Protein AF-A0A6A5ZEG1-F1 (afdb_monomer)

pLDDT: mean 79.18, std 14.9, range [26.62, 94.31]

Solvent-accessible surface area (backbone atoms only — not comparable to full-atom values): 13805 Å² total; per-residue (Å²): 130,82,83,72,86,84,76,63,54,83,33,50,10,76,38,77,67,76,92,61,91,84,63,45,62,48,61,68,82,70,44,54,84,65,62,96,62,77,80,70,97,70,85,53,94,43,55,44,70,60,96,86,43,81,45,77,53,83,84,72,85,78,79,42,69,52,37,24,40,50,42,37,49,51,50,38,37,52,51,41,49,51,25,48,76,66,74,40,73,68,81,61,44,57,16,43,33,53,49,44,39,56,54,66,59,72,82,89,81,63,63,102,42,72,70,36,53,39,51,52,38,41,44,30,40,81,56,65,73,80,66,72,48,57,59,74,78,32,35,32,59,64,54,48,51,44,34,24,48,39,32,21,39,42,73,51,86,60,81,49,54,49,75,68,41,66,41,91,87,78,70,46,59,26,48,49,92,85,32,61,64,26,45,52,75,85,84,61,64,48,50,64,8,54,81,48,51,46,88,42,65,42,39,68,42,73,93,50,50,73,55,38,50,55,35,51,68,71,52,51,63,90,68,56,56,80,69,82,92,117

Organism: NCBI:txid690887

Nearest PDB structures (foldseek):
  3ois-assembly1_A  TM=8.415E-01  e=2.497E-11  Xylella fastidiosa
  4k7c-assembly1_A  TM=5.603E-01  e=4.242E-01  Lacticaseibacillus rhamnosus HN001
  5fpw-assembly1_A  TM=6.782E-01  e=6.098E+00  Trypanosoma congolense

Foldseek 3Di:
DQDDQPPQDFQAFADFDDDAPPFAEDPPVLLCPDPPDDQDPDDDLQWDQDPNDTGGHDADDADQGRFNLVLLSVVQRLLLSLCVVVVHDNVFGFASLQLLLQQPDDQPDDDPHPVSLLVSLLCCLPVPDFFFFWARNHHHNVSSLSNLARQAGDGHPDGNYADWDADPPPRGTTGDPPRSSRGGPPPDRSNNRVVGHQHDEHEYDVVCPVNSVSSCSVSPDRRYGYDDSD

Structure (mmCIF, N/CA/C/O backbone):
data_AF-A0A6A5ZEG1-F1
#
_entry.id   AF-A0A6A5ZEG1-F1
#
loop_
_atom_site.group_PDB
_atom_site.id
_atom_site.type_symbol
_atom_site.label_atom_id
_atom_site.label_alt_id
_atom_site.label_comp_id
_atom_site.label_asym_id
_atom_site.label_entity_id
_atom_site.label_seq_id
_atom_site.pdbx_PDB_ins_code
_atom_site.Cartn_x
_atom_site.Cartn_y
_atom_site.Cartn_z
_atom_site.occupancy
_atom_site.B_iso_or_equiv
_atom_site.auth_seq_id
_atom_site.auth_comp_id
_atom_site.auth_asym_id
_atom_site.auth_atom_id
_atom_site.pdbx_PDB_model_num
ATOM 1 N N . MET A 1 1 ? -22.837 -13.445 -8.042 1.00 26.62 1 MET A N 1
ATOM 2 C CA . MET A 1 1 ? -22.919 -13.377 -6.568 1.00 26.62 1 MET A CA 1
ATOM 3 C C . MET A 1 1 ? -21.679 -12.645 -6.086 1.00 26.62 1 MET A C 1
ATOM 5 O O . MET A 1 1 ? -20.612 -12.994 -6.581 1.00 26.62 1 MET A O 1
ATOM 9 N N . PRO A 1 2 ? -21.787 -11.613 -5.233 1.00 30.28 2 PRO A N 1
ATOM 10 C CA . PRO A 1 2 ? -20.601 -11.051 -4.595 1.00 30.28 2 PRO A CA 1
ATOM 11 C C . PRO A 1 2 ? -19.958 -12.138 -3.714 1.00 30.28 2 PRO A C 1
ATOM 13 O O . PRO A 1 2 ? -20.693 -12.965 -3.164 1.00 30.28 2 PRO A O 1
ATOM 16 N N . PRO A 1 3 ? -18.620 -12.193 -3.612 1.00 32.56 3 PRO A N 1
ATOM 17 C CA . PRO A 1 3 ? -17.955 -13.175 -2.771 1.00 32.56 3 PRO A CA 1
ATOM 18 C C . PRO A 1 3 ? -18.384 -12.961 -1.316 1.00 32.56 3 PRO A C 1
ATOM 20 O O . PRO A 1 3 ? -18.301 -11.856 -0.782 1.00 32.56 3 PRO A O 1
ATOM 23 N N . THR A 1 4 ? -18.893 -14.021 -0.694 1.00 37.94 4 THR A N 1
ATOM 24 C CA . THR A 1 4 ? -19.214 -14.052 0.732 1.00 37.94 4 THR A CA 1
ATOM 25 C C . THR A 1 4 ? -17.921 -13.907 1.528 1.00 37.94 4 THR A C 1
ATOM 27 O O . THR A 1 4 ? -16.965 -14.642 1.301 1.00 37.94 4 THR A O 1
ATOM 30 N N . THR A 1 5 ? -17.898 -12.973 2.470 1.00 44.81 5 THR A N 1
ATOM 31 C CA . THR A 1 5 ? -16.751 -12.509 3.271 1.00 44.81 5 THR A CA 1
ATOM 32 C C . THR A 1 5 ? -16.088 -13.555 4.183 1.00 44.81 5 THR A C 1
ATOM 34 O O . THR A 1 5 ? -15.188 -13.205 4.937 1.00 44.81 5 THR A O 1
ATOM 37 N N . ASN A 1 6 ? -16.480 -14.831 4.113 1.00 42.75 6 ASN A N 1
ATOM 38 C CA . ASN A 1 6 ? -16.104 -15.867 5.083 1.00 42.75 6 ASN A CA 1
ATOM 39 C C . ASN A 1 6 ? -14.911 -16.756 4.683 1.00 42.75 6 ASN A C 1
ATOM 41 O O . ASN A 1 6 ? -14.578 -17.662 5.438 1.00 42.75 6 ASN A O 1
ATOM 45 N N . ASP A 1 7 ? -14.250 -16.493 3.552 1.00 48.47 7 ASP A N 1
ATOM 46 C CA . ASP A 1 7 ? -13.108 -17.295 3.061 1.00 48.47 7 ASP A CA 1
ATOM 47 C C . ASP A 1 7 ? -11.745 -16.586 3.196 1.00 48.47 7 ASP A C 1
ATOM 49 O O . ASP A 1 7 ? -10.747 -16.988 2.592 1.00 48.47 7 ASP A O 1
ATOM 53 N N . LYS A 1 8 ? -11.661 -15.507 3.985 1.00 55.94 8 LYS A N 1
ATOM 54 C CA . LYS A 1 8 ? -10.367 -14.874 4.268 1.00 55.94 8 LYS A CA 1
ATOM 55 C C . LYS A 1 8 ? -9.595 -15.747 5.256 1.00 55.94 8 LYS A C 1
ATOM 57 O O . LYS A 1 8 ? -9.874 -15.751 6.450 1.00 55.94 8 LYS A O 1
ATOM 62 N N . GLY A 1 9 ? -8.616 -16.501 4.754 1.00 56.28 9 GLY A N 1
ATOM 63 C CA . GLY A 1 9 ? -7.604 -17.116 5.611 1.00 56.28 9 GLY A CA 1
ATOM 64 C C . GLY A 1 9 ? -6.924 -16.045 6.470 1.00 56.28 9 GLY A C 1
ATOM 65 O O . GLY A 1 9 ? -6.698 -14.931 5.995 1.00 56.28 9 GLY A O 1
ATOM 66 N N . SER A 1 10 ? -6.602 -16.367 7.724 1.00 62.56 10 SER A N 1
ATOM 67 C CA . SER A 1 10 ? -5.905 -15.448 8.634 1.00 62.56 10 SER A CA 1
ATOM 68 C C . SER A 1 10 ? -4.672 -14.843 7.953 1.00 62.56 10 SER A C 1
ATOM 70 O O . SER A 1 10 ? -3.857 -15.586 7.399 1.00 62.56 10 SER A O 1
ATOM 72 N N . GLY A 1 11 ? -4.522 -13.518 7.988 1.00 68.00 11 GLY A N 1
ATOM 73 C CA . GLY A 1 11 ? -3.445 -12.828 7.273 1.00 68.00 11 GLY A CA 1
ATOM 74 C C . GLY A 1 11 ? -3.690 -12.625 5.769 1.00 68.00 11 GLY A C 1
ATOM 75 O O . GLY A 1 11 ? -2.772 -12.237 5.055 1.00 68.00 11 GLY A O 1
ATOM 76 N N . LEU A 1 12 ? -4.898 -12.827 5.242 1.00 82.31 12 LEU A N 1
ATOM 77 C CA . LEU A 1 12 ? -5.257 -12.406 3.883 1.00 82.31 12 LEU A CA 1
ATOM 78 C C . LEU A 1 12 ? -6.219 -11.221 3.938 1.00 82.31 12 LEU A C 1
ATOM 80 O O . LEU A 1 12 ? -7.225 -11.240 4.635 1.00 82.31 12 LEU A O 1
ATOM 84 N N . GLY A 1 13 ? -5.891 -10.171 3.189 1.00 85.25 13 GLY A N 1
ATOM 85 C C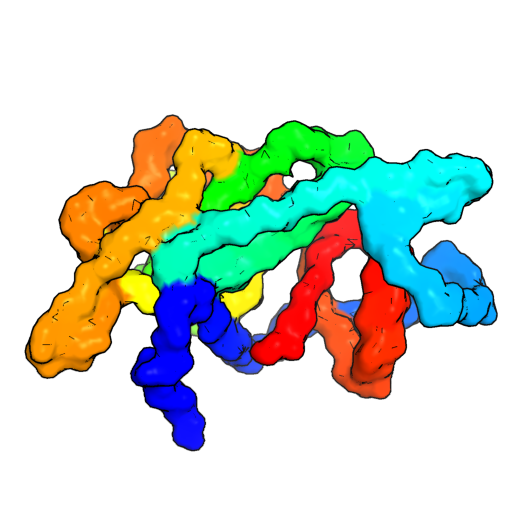A . GLY A 1 13 ? -6.613 -8.901 3.225 1.00 85.25 13 GLY A CA 1
ATOM 86 C C . GLY A 1 13 ? -7.092 -8.385 1.881 1.00 85.25 13 GLY A C 1
ATOM 87 O O . GLY A 1 13 ? -7.844 -7.420 1.854 1.00 85.25 13 GLY A O 1
ATOM 88 N N . HIS A 1 14 ? -6.676 -9.002 0.775 1.00 90.69 14 HIS A N 1
ATOM 89 C CA . HIS A 1 14 ? -7.027 -8.522 -0.558 1.00 90.69 14 HIS A CA 1
ATOM 90 C C . HIS A 1 14 ? -8.541 -8.519 -0.753 1.00 90.69 14 HIS A C 1
ATOM 92 O O . HIS A 1 14 ? -9.225 -9.509 -0.478 1.00 90.69 14 HIS A O 1
ATOM 98 N N . VAL A 1 15 ? -9.048 -7.387 -1.222 1.00 88.56 15 VAL A N 1
ATOM 99 C CA . VAL A 1 15 ? -10.408 -7.233 -1.724 1.00 88.56 15 VAL A CA 1
ATOM 100 C C . VAL A 1 15 ? -10.283 -6.902 -3.211 1.00 88.56 15 VAL A C 1
ATOM 102 O O . VAL A 1 15 ? -9.495 -6.025 -3.556 1.00 88.56 15 VAL A O 1
ATOM 105 N N . PRO A 1 16 ? -11.007 -7.586 -4.113 1.00 86.62 16 PRO A N 1
ATOM 106 C CA . PRO A 1 16 ? -10.941 -7.268 -5.534 1.00 86.62 16 PRO A CA 1
ATOM 107 C C . PRO A 1 16 ? -11.316 -5.808 -5.809 1.00 86.62 16 PRO A C 1
ATOM 109 O O . PRO A 1 16 ? -12.345 -5.328 -5.330 1.00 86.62 16 PRO A O 1
ATOM 112 N N . ASP A 1 17 ? -10.511 -5.130 -6.629 1.00 82.94 17 ASP A N 1
ATOM 113 C CA . ASP A 1 17 ? -10.803 -3.765 -7.063 1.00 82.94 17 ASP A CA 1
ATOM 114 C C . ASP A 1 17 ? -12.161 -3.719 -7.794 1.00 82.94 17 ASP A C 1
ATOM 116 O O . ASP A 1 17 ? -12.428 -4.503 -8.713 1.00 82.94 17 ASP A O 1
ATOM 120 N N . SER A 1 18 ? -13.009 -2.746 -7.446 1.00 82.44 18 SER A N 1
ATOM 121 C CA . SER A 1 18 ? -14.212 -2.442 -8.241 1.00 82.44 18 SER A CA 1
ATOM 122 C C . SER A 1 18 ? -13.816 -1.966 -9.644 1.00 82.44 18 SER A C 1
ATOM 124 O O . SER A 1 18 ? -12.718 -1.450 -9.824 1.00 82.44 18 SER A O 1
ATOM 126 N N . LYS A 1 19 ? -14.654 -2.113 -10.674 1.00 80.50 19 LYS A N 1
ATOM 127 C CA . LYS A 1 19 ? -14.311 -1.546 -11.992 1.00 80.50 19 LYS A CA 1
ATOM 128 C C . LYS A 1 19 ? -14.325 -0.015 -11.914 1.00 80.50 19 LYS A C 1
ATOM 130 O O . LYS A 1 19 ? -15.259 0.547 -11.355 1.00 80.50 19 LYS A O 1
ATOM 135 N N . ASP A 1 20 ? -13.321 0.621 -12.506 1.00 77.62 20 ASP A N 1
ATOM 136 C CA . ASP A 1 20 ? -13.214 2.071 -12.600 1.00 77.62 20 ASP A CA 1
ATOM 137 C C . ASP A 1 20 ? -12.790 2.458 -14.016 1.00 77.62 20 ASP A C 1
ATOM 139 O O . ASP A 1 20 ? -11.793 1.941 -14.530 1.00 77.62 20 ASP A O 1
ATOM 143 N N . ASP A 1 21 ? -13.585 3.299 -14.672 1.00 81.75 21 ASP A N 1
ATOM 144 C CA . ASP A 1 21 ? -13.329 3.706 -16.055 1.00 81.75 21 ASP A CA 1
ATOM 145 C C . ASP A 1 21 ? -12.259 4.816 -16.135 1.00 81.75 21 ASP A C 1
ATOM 147 O O . ASP A 1 21 ? -11.687 5.019 -17.204 1.00 81.75 21 ASP A O 1
ATOM 151 N N . ASP A 1 22 ? -11.919 5.459 -15.008 1.00 80.44 22 ASP A N 1
ATOM 152 C CA . ASP A 1 22 ? -10.842 6.456 -14.918 1.00 80.44 22 ASP A CA 1
ATOM 153 C C . ASP A 1 22 ? -9.4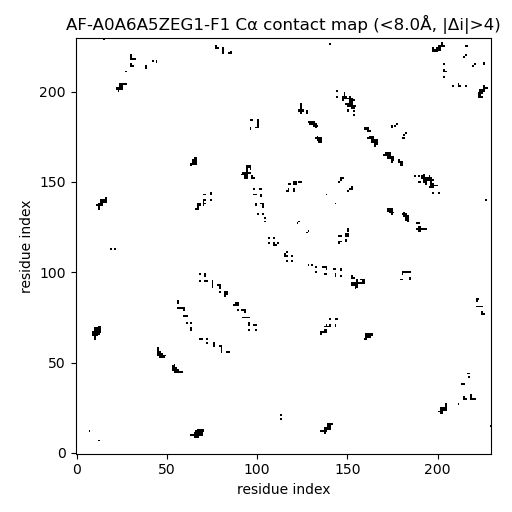61 5.819 -14.677 1.00 80.44 22 ASP A C 1
ATOM 155 O O . ASP A 1 22 ? -8.454 6.521 -14.565 1.00 80.44 22 ASP A O 1
ATOM 159 N N . ASP A 1 23 ? -9.377 4.490 -14.567 1.00 81.62 23 ASP A N 1
ATOM 160 C CA . ASP A 1 23 ? -8.100 3.813 -14.380 1.00 81.62 23 ASP A CA 1
ATOM 161 C C . ASP A 1 23 ? -7.203 4.002 -15.608 1.00 81.62 23 ASP A C 1
ATOM 163 O O . ASP A 1 23 ? -7.473 3.486 -16.698 1.00 81.62 23 ASP A O 1
ATOM 167 N N . HIS A 1 24 ? -6.060 4.645 -15.389 1.00 84.50 24 HIS A N 1
ATOM 168 C CA . HIS A 1 24 ? -5.032 4.788 -16.406 1.00 84.50 24 HIS A CA 1
ATOM 169 C C . HIS A 1 24 ? -4.547 3.403 -16.853 1.00 84.50 24 HIS A C 1
ATOM 171 O O . HIS A 1 24 ? -4.342 2.503 -16.033 1.00 84.50 24 HIS A O 1
ATOM 177 N N . VAL A 1 25 ? -4.329 3.243 -18.156 1.00 84.50 25 VAL A N 1
ATOM 178 C CA . VAL A 1 25 ? -3.736 2.039 -18.745 1.00 84.50 25 VAL A CA 1
ATOM 179 C C . VAL A 1 25 ? -2.316 2.362 -19.180 1.00 84.50 25 VAL A C 1
ATOM 181 O O . VAL A 1 25 ? -2.025 3.480 -19.606 1.00 84.50 25 VAL A O 1
ATOM 184 N N . VAL A 1 26 ? -1.423 1.389 -19.033 1.00 81.00 26 VAL A N 1
ATOM 185 C CA . VAL A 1 26 ? -0.045 1.515 -19.485 1.00 81.00 26 VAL A CA 1
ATOM 186 C C . VAL A 1 26 ? -0.013 1.839 -20.964 1.00 81.00 26 VAL A C 1
ATOM 188 O O . VAL A 1 26 ? -0.560 1.110 -21.788 1.00 81.00 26 VAL A O 1
ATOM 191 N N . ASP A 1 27 ? 0.683 2.923 -21.275 1.00 81.00 27 ASP A N 1
ATOM 192 C CA . ASP A 1 27 ? 1.035 3.281 -22.634 1.00 81.00 27 ASP A CA 1
ATOM 193 C C . ASP A 1 27 ? 2.169 2.360 -23.103 1.00 81.00 27 ASP A C 1
ATOM 195 O O . ASP A 1 27 ? 3.332 2.513 -22.719 1.00 81.00 27 ASP A O 1
ATOM 199 N N . THR A 1 28 ? 1.805 1.355 -23.893 1.00 73.31 28 THR A N 1
ATOM 200 C CA . THR A 1 28 ? 2.709 0.300 -24.360 1.00 73.31 28 THR A CA 1
ATOM 201 C C . THR A 1 28 ? 3.747 0.820 -25.348 1.00 73.31 28 THR A C 1
ATOM 203 O O . THR A 1 28 ? 4.833 0.250 -25.453 1.00 73.31 28 THR A O 1
ATOM 206 N N . ASP A 1 29 ? 3.476 1.948 -26.006 1.00 73.94 29 ASP A N 1
ATOM 207 C CA . ASP A 1 29 ? 4.446 2.598 -26.887 1.00 73.94 29 ASP A CA 1
ATOM 208 C C . ASP A 1 29 ? 5.590 3.215 -26.070 1.00 73.94 29 ASP A C 1
ATOM 210 O O . ASP A 1 29 ? 6.734 3.267 -26.524 1.00 73.94 29 ASP A O 1
ATOM 214 N N . LYS A 1 30 ? 5.319 3.599 -24.814 1.00 70.62 30 LYS A N 1
ATOM 215 C CA . LYS A 1 30 ? 6.321 4.120 -23.868 1.00 70.62 30 LYS A CA 1
ATOM 216 C C . LYS A 1 30 ? 7.098 3.043 -23.112 1.00 70.62 30 LYS A C 1
ATOM 218 O O . LYS A 1 30 ? 8.107 3.369 -22.488 1.00 70.62 30 LYS A O 1
ATOM 223 N N . LEU A 1 31 ? 6.669 1.780 -23.153 1.00 66.25 31 LEU A N 1
ATOM 224 C CA . LEU A 1 31 ? 7.381 0.677 -22.492 1.00 66.25 31 LEU A CA 1
ATOM 225 C C . LEU A 1 31 ? 8.701 0.307 -23.191 1.00 66.25 31 LEU A C 1
ATOM 227 O O . LEU A 1 31 ? 9.582 -0.292 -22.574 1.00 66.25 31 LEU A O 1
ATOM 231 N N . HIS A 1 32 ? 8.886 0.732 -24.442 1.00 60.16 32 HIS A N 1
ATOM 232 C CA . HIS A 1 32 ? 10.067 0.450 -25.258 1.00 60.16 32 HIS A CA 1
ATOM 233 C C . HIS A 1 32 ? 11.176 1.507 -25.107 1.00 60.16 32 HIS A C 1
ATOM 235 O O . HIS A 1 32 ? 11.658 2.061 -26.096 1.00 60.16 32 HIS A O 1
ATOM 241 N N . LEU A 1 33 ? 11.657 1.762 -23.886 1.00 52.31 33 LEU A N 1
ATOM 242 C CA . LEU A 1 33 ? 12.793 2.675 -23.647 1.00 52.31 33 LEU A CA 1
ATOM 243 C C . LEU A 1 33 ? 14.159 2.171 -24.186 1.00 52.31 33 LEU A C 1
ATOM 245 O O . LEU A 1 33 ? 15.205 2.688 -23.800 1.00 52.31 33 LEU A O 1
ATOM 249 N N . GLY A 1 34 ? 14.187 1.187 -25.091 1.00 46.75 34 GLY A N 1
ATOM 250 C CA . GLY A 1 34 ? 15.422 0.584 -25.598 1.00 46.75 34 GLY A CA 1
ATOM 251 C C . GLY A 1 34 ? 15.313 -0.100 -26.961 1.00 46.75 34 GLY A C 1
ATOM 252 O O . GLY A 1 34 ? 15.977 -1.108 -27.170 1.00 46.75 34 GLY A O 1
ATOM 253 N N . GLY A 1 35 ? 14.493 0.409 -27.887 1.00 52.66 35 GLY A N 1
ATOM 254 C CA . GLY A 1 35 ? 14.398 -0.138 -29.249 1.00 52.66 35 GLY A CA 1
ATOM 255 C C . GLY A 1 35 ? 13.884 -1.584 -29.303 1.00 52.66 35 GLY A C 1
ATOM 256 O O . GLY A 1 35 ? 13.549 -2.180 -28.287 1.00 52.66 35 GLY A O 1
ATOM 257 N N . ASN A 1 36 ? 13.817 -2.164 -30.500 1.00 55.06 36 ASN A N 1
ATOM 258 C CA . ASN A 1 36 ? 13.293 -3.516 -30.764 1.00 55.06 36 ASN A CA 1
ATOM 259 C C . ASN A 1 36 ? 14.150 -4.665 -30.174 1.00 55.06 36 ASN A C 1
ATOM 261 O O . ASN A 1 36 ? 14.175 -5.766 -30.726 1.00 55.06 36 ASN A O 1
ATOM 265 N N . ALA A 1 37 ? 14.915 -4.419 -29.108 1.00 63.47 37 ALA A N 1
ATOM 266 C CA . ALA A 1 37 ? 15.710 -5.439 -28.450 1.00 63.47 37 ALA A CA 1
ATOM 267 C C . ALA A 1 37 ? 14.782 -6.424 -27.714 1.00 63.47 37 ALA A C 1
ATOM 269 O O . ALA A 1 37 ? 13.903 -5.994 -26.963 1.00 63.47 37 ALA A O 1
ATOM 270 N N . PRO A 1 38 ? 14.955 -7.742 -27.909 1.00 72.75 38 PRO A N 1
ATOM 271 C CA . PRO A 1 38 ? 14.154 -8.734 -27.206 1.00 72.75 38 PRO A CA 1
ATOM 272 C C . PRO A 1 38 ? 14.389 -8.645 -25.693 1.00 72.75 38 PRO A C 1
ATOM 274 O O . PRO A 1 38 ? 15.516 -8.416 -25.243 1.00 72.75 38 PRO A O 1
ATOM 277 N N . LEU A 1 39 ? 13.330 -8.857 -24.903 1.00 74.88 39 LEU A N 1
ATOM 278 C CA . LEU A 1 39 ? 13.455 -8.997 -23.451 1.00 74.88 39 LEU A CA 1
ATOM 279 C C . LEU A 1 39 ? 14.395 -10.175 -23.126 1.00 74.88 39 LEU A C 1
ATOM 281 O O . LEU A 1 39 ? 14.408 -11.173 -23.857 1.00 74.88 39 LEU A O 1
ATOM 285 N N . PRO A 1 40 ? 15.185 -1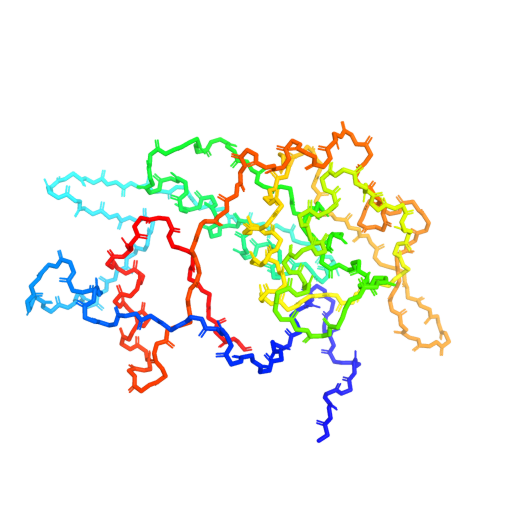0.097 -22.043 1.00 78.56 40 PRO A N 1
ATOM 286 C CA . PRO A 1 40 ? 16.041 -11.195 -21.642 1.00 78.56 40 PRO A CA 1
ATOM 287 C C . PRO A 1 40 ? 15.188 -12.407 -21.249 1.00 78.56 40 PRO A C 1
ATOM 289 O O . PRO A 1 40 ? 14.078 -12.276 -20.730 1.00 78.56 40 PRO A O 1
ATOM 292 N N . ALA A 1 41 ? 15.730 -13.608 -21.467 1.00 84.38 41 ALA A N 1
ATOM 293 C CA . ALA A 1 41 ? 15.048 -14.858 -21.128 1.00 84.38 41 ALA A CA 1
ATOM 294 C C . ALA A 1 41 ? 14.730 -14.971 -19.625 1.00 84.38 41 ALA A C 1
ATOM 296 O O . ALA A 1 41 ? 13.749 -15.605 -19.239 1.00 84.38 41 ALA A O 1
ATOM 297 N N . THR A 1 42 ? 15.553 -14.345 -18.783 1.00 84.62 42 THR A N 1
ATOM 298 C CA . THR A 1 42 ? 15.354 -14.229 -17.340 1.00 84.62 42 THR A CA 1
ATOM 299 C C . THR A 1 42 ? 15.750 -12.832 -16.873 1.00 84.62 42 THR A C 1
ATOM 301 O O . THR A 1 42 ? 16.631 -12.190 -17.444 1.00 84.62 42 THR A O 1
ATOM 304 N N . PHE A 1 43 ? 15.093 -12.353 -15.821 1.00 80.94 43 PHE A N 1
ATOM 305 C CA . PHE A 1 43 ? 15.385 -11.064 -15.208 1.00 80.94 43 PHE A CA 1
ATOM 306 C C . PHE A 1 43 ? 15.173 -11.156 -13.698 1.00 80.94 43 PHE A C 1
ATOM 308 O O . PHE A 1 43 ? 14.169 -11.712 -13.249 1.00 80.94 43 PHE A O 1
ATOM 315 N N . ASN A 1 44 ? 16.105 -10.603 -12.923 1.00 86.00 44 ASN A N 1
ATOM 316 C CA . ASN A 1 44 ? 15.934 -10.393 -11.492 1.00 86.00 44 ASN A CA 1
ATOM 317 C C . ASN A 1 44 ? 15.717 -8.896 -11.250 1.00 86.00 44 ASN A C 1
ATOM 319 O O . ASN A 1 44 ? 16.566 -8.074 -11.571 1.00 86.00 44 ASN A O 1
ATOM 323 N N . VAL A 1 45 ? 14.582 -8.539 -10.653 1.00 83.62 45 VAL A N 1
ATOM 324 C CA . VAL A 1 45 ? 14.255 -7.142 -10.331 1.00 83.62 45 VAL A CA 1
ATOM 325 C C . VAL A 1 45 ? 15.235 -6.518 -9.337 1.00 83.62 45 VAL A C 1
ATOM 327 O O . VAL A 1 45 ? 15.377 -5.295 -9.313 1.00 83.62 45 VAL A O 1
ATOM 330 N N . PHE A 1 46 ? 15.896 -7.332 -8.517 1.00 86.88 46 PHE A N 1
ATOM 331 C CA . PHE A 1 46 ? 16.804 -6.868 -7.477 1.00 86.88 46 PHE A CA 1
ATOM 332 C C . PHE A 1 46 ? 18.261 -6.825 -7.920 1.00 86.88 46 PHE A C 1
ATOM 334 O O . PHE A 1 46 ? 19.000 -6.010 -7.389 1.00 86.88 46 PHE A O 1
ATOM 341 N N . ASP A 1 47 ? 18.650 -7.617 -8.915 1.00 86.25 47 ASP A N 1
ATOM 342 C CA . ASP A 1 47 ? 20.021 -7.664 -9.418 1.00 86.25 47 ASP A CA 1
ATOM 343 C C . ASP A 1 47 ? 20.022 -7.264 -10.888 1.00 86.25 47 ASP A C 1
ATOM 345 O O . ASP A 1 47 ? 19.539 -8.005 -11.747 1.00 86.25 47 ASP A O 1
ATOM 349 N N . ASN A 1 48 ? 20.550 -6.079 -11.184 1.00 74.62 48 ASN A N 1
ATOM 350 C CA . ASN A 1 48 ? 20.528 -5.529 -12.531 1.00 74.62 48 ASN A CA 1
ATOM 351 C C . ASN A 1 48 ? 21.904 -5.004 -12.942 1.00 74.62 48 ASN A C 1
ATOM 353 O O . ASN A 1 48 ? 22.613 -4.402 -12.143 1.00 74.62 48 ASN A O 1
ATOM 357 N N . THR A 1 49 ? 22.264 -5.185 -14.209 1.00 72.62 49 THR A N 1
ATOM 358 C CA . THR A 1 49 ? 23.499 -4.641 -14.776 1.00 72.62 49 THR A CA 1
ATOM 359 C C . THR A 1 49 ? 23.137 -3.534 -15.751 1.00 72.62 49 THR A C 1
ATOM 361 O O . THR A 1 49 ? 22.639 -3.799 -16.843 1.00 72.62 49 THR A O 1
ATOM 364 N N . ILE A 1 50 ? 23.402 -2.284 -15.375 1.00 68.81 50 ILE A N 1
ATOM 365 C CA . ILE A 1 50 ? 23.132 -1.114 -16.217 1.00 68.81 50 ILE A CA 1
ATOM 366 C C . ILE A 1 50 ? 24.470 -0.567 -16.704 1.00 68.81 50 ILE A C 1
ATOM 368 O O . ILE A 1 50 ? 25.323 -0.209 -15.898 1.00 68.81 50 ILE A O 1
ATOM 372 N N . LEU A 1 51 ? 24.669 -0.521 -18.027 1.00 6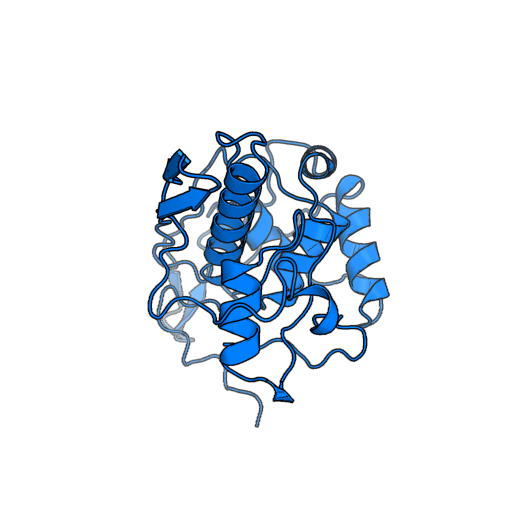8.19 51 LEU A N 1
ATOM 373 C CA . LEU A 1 51 ? 25.902 -0.015 -18.655 1.00 68.19 51 LEU A CA 1
ATOM 374 C C . LEU A 1 51 ? 27.189 -0.680 -18.117 1.00 68.19 51 LEU A C 1
ATOM 376 O O . LEU A 1 51 ? 28.218 -0.031 -17.960 1.00 68.19 51 LEU A O 1
ATOM 380 N N . GLY A 1 52 ? 27.129 -1.980 -17.809 1.00 74.88 52 GLY A N 1
ATOM 381 C CA . GLY A 1 52 ? 28.261 -2.738 -17.258 1.00 74.88 52 GLY A CA 1
ATOM 382 C C . GLY A 1 52 ? 28.480 -2.570 -15.750 1.00 74.88 52 GLY A C 1
ATOM 383 O O . GLY A 1 52 ? 29.387 -3.193 -15.203 1.00 74.88 52 GLY A O 1
ATOM 384 N N . VAL A 1 53 ? 27.645 -1.784 -15.062 1.00 76.44 53 VAL A N 1
ATOM 385 C CA . VAL A 1 53 ? 27.671 -1.628 -13.603 1.00 76.44 53 VAL A CA 1
ATOM 386 C C . VAL A 1 53 ? 26.632 -2.545 -12.971 1.00 76.44 53 VAL A C 1
ATOM 388 O O . VAL A 1 53 ? 25.442 -2.430 -13.261 1.00 76.44 53 VAL A O 1
ATOM 391 N N . PHE A 1 54 ? 27.083 -3.440 -12.091 1.00 84.00 54 PHE A N 1
ATOM 392 C CA . PHE A 1 54 ? 26.203 -4.291 -11.295 1.00 84.00 54 PHE A CA 1
ATOM 393 C C . PHE A 1 54 ? 25.569 -3.485 -10.154 1.00 84.00 54 PHE A C 1
ATOM 395 O O . PHE A 1 54 ? 26.268 -2.923 -9.309 1.00 84.00 54 PHE A O 1
ATOM 402 N N . LEU A 1 55 ? 24.242 -3.437 -10.135 1.00 82.06 55 LEU A N 1
ATOM 403 C CA . LEU A 1 55 ? 23.415 -2.815 -9.111 1.00 82.06 55 LEU A CA 1
ATOM 404 C C . LEU A 1 55 ? 22.614 -3.909 -8.407 1.00 82.06 55 LEU A C 1
ATOM 406 O O . LEU A 1 55 ? 21.919 -4.685 -9.060 1.00 82.06 55 LEU A O 1
ATOM 410 N N . SER A 1 56 ? 22.685 -3.934 -7.078 1.00 88.88 56 SER A N 1
ATOM 411 C CA . SER A 1 56 ? 21.877 -4.828 -6.250 1.00 88.88 56 SER A CA 1
ATOM 412 C C . SER A 1 56 ? 20.992 -4.008 -5.315 1.00 88.88 56 SER A C 1
ATOM 414 O O . SER A 1 56 ? 21.465 -3.112 -4.609 1.00 88.88 56 SER A O 1
ATOM 416 N N . TYR A 1 57 ? 19.695 -4.292 -5.340 1.00 88.44 57 TYR A N 1
ATOM 417 C CA . TYR A 1 57 ? 18.672 -3.622 -4.553 1.00 88.44 57 TYR A CA 1
ATOM 418 C C . TYR A 1 57 ? 18.264 -4.488 -3.369 1.00 88.44 57 TYR A C 1
ATOM 420 O O . TYR A 1 57 ? 18.084 -5.699 -3.468 1.00 88.44 57 TYR A O 1
ATOM 428 N N . LYS A 1 58 ? 18.040 -3.849 -2.224 1.00 89.44 58 LYS A N 1
ATOM 429 C CA . LYS A 1 58 ? 17.624 -4.538 -1.010 1.00 89.44 58 LYS A CA 1
ATOM 430 C C . LYS A 1 58 ? 16.210 -5.094 -1.149 1.00 89.44 58 LYS A C 1
ATOM 432 O O . LYS A 1 58 ? 15.288 -4.386 -1.561 1.00 89.44 58 LYS A O 1
ATOM 437 N N . HIS A 1 59 ? 16.039 -6.336 -0.706 1.00 88.62 59 HIS A N 1
ATOM 438 C CA . HIS A 1 59 ? 14.737 -6.979 -0.587 1.00 88.62 59 HIS A CA 1
ATOM 439 C C . HIS A 1 59 ? 14.038 -6.493 0.686 1.00 88.62 59 HIS A C 1
ATOM 441 O O . HIS A 1 59 ? 14.631 -6.467 1.770 1.00 88.62 59 HIS A O 1
ATOM 447 N N . TYR A 1 60 ? 12.760 -6.146 0.572 1.00 87.94 60 TYR A N 1
ATOM 448 C CA . TYR A 1 60 ? 11.930 -5.785 1.716 1.00 87.94 60 TYR A CA 1
ATOM 449 C C . TYR A 1 60 ? 10.817 -6.809 1.874 1.00 87.94 60 TYR A C 1
ATOM 451 O O . TYR A 1 60 ? 9.810 -6.759 1.175 1.00 87.94 60 TYR A O 1
ATOM 459 N N . ILE A 1 61 ? 11.033 -7.749 2.792 1.00 90.25 61 ILE A N 1
ATOM 460 C CA . ILE A 1 61 ? 10.056 -8.770 3.163 1.00 90.25 61 ILE A CA 1
ATOM 461 C C . ILE A 1 61 ? 9.434 -8.337 4.485 1.00 90.25 61 ILE A C 1
ATOM 463 O O . ILE A 1 61 ? 10.138 -8.109 5.470 1.00 90.25 61 ILE A O 1
ATOM 467 N N . TYR A 1 62 ? 8.116 -8.186 4.480 1.00 90.75 62 TYR A N 1
ATOM 468 C CA . TYR A 1 62 ? 7.339 -7.770 5.635 1.00 90.75 62 TYR A CA 1
ATOM 469 C C . TYR A 1 62 ? 6.590 -8.956 6.223 1.00 90.75 62 TYR A C 1
ATOM 471 O O . TYR A 1 62 ? 5.914 -9.679 5.498 1.00 90.75 62 TYR A O 1
ATOM 479 N N . ASP A 1 63 ? 6.661 -9.101 7.542 1.00 90.94 63 ASP A N 1
ATOM 480 C CA . ASP A 1 63 ? 5.747 -9.961 8.284 1.00 90.94 63 ASP A CA 1
ATOM 481 C C . ASP A 1 63 ? 4.476 -9.159 8.613 1.00 90.94 63 ASP A C 1
ATOM 483 O O . ASP A 1 63 ? 4.560 -8.079 9.208 1.00 90.94 63 ASP A O 1
ATOM 487 N N . GLN A 1 64 ? 3.318 -9.645 8.158 1.00 87.69 64 GLN A N 1
ATOM 488 C CA . GLN A 1 64 ? 2.001 -9.075 8.483 1.00 87.69 64 GLN A CA 1
ATOM 489 C C . GLN A 1 64 ? 1.338 -9.722 9.701 1.00 87.69 64 GLN A C 1
ATOM 491 O O . GLN A 1 64 ? 0.348 -9.191 10.212 1.00 87.69 64 GLN A O 1
ATOM 496 N N . GLY A 1 65 ? 1.838 -10.870 10.160 1.00 89.25 65 GLY A N 1
ATOM 497 C CA . GLY A 1 65 ? 1.160 -11.682 11.160 1.00 89.25 65 GLY A CA 1
ATOM 498 C C . GLY A 1 65 ? -0.265 -12.050 10.734 1.00 89.25 65 GLY A C 1
ATOM 499 O O . GLY A 1 65 ? -0.495 -12.523 9.624 1.00 89.25 65 GLY A O 1
ATOM 500 N N . GLN A 1 66 ? -1.227 -11.830 11.632 1.00 89.25 66 GLN A N 1
ATOM 501 C CA . GLN A 1 66 ? -2.634 -12.204 11.435 1.00 89.25 66 GLN A CA 1
ATOM 502 C C . GLN A 1 66 ? -3.474 -11.122 10.748 1.00 89.25 66 GLN A C 1
ATOM 504 O O . GLN A 1 66 ? -4.603 -11.400 10.367 1.00 89.25 66 GLN A O 1
ATOM 509 N N . VAL A 1 67 ? -2.936 -9.911 10.576 1.00 90.19 67 VAL A N 1
ATOM 510 C CA . VAL A 1 67 ? -3.692 -8.786 10.014 1.00 90.19 67 VAL A CA 1
ATOM 511 C C . VAL A 1 67 ? -3.784 -8.925 8.496 1.00 90.19 67 VAL A C 1
ATOM 513 O O . VAL A 1 67 ? -2.764 -9.152 7.835 1.00 90.19 67 VAL A O 1
ATOM 516 N N . GLY A 1 68 ? -4.970 -8.710 7.930 1.00 91.00 68 GLY A N 1
ATOM 517 C CA . GLY A 1 68 ? -5.297 -8.636 6.508 1.00 91.00 68 GLY A CA 1
ATOM 518 C C . GLY A 1 68 ? -4.683 -7.418 5.815 1.00 91.00 68 GLY A C 1
ATOM 519 O O . GLY A 1 68 ? -5.363 -6.617 5.185 1.00 91.00 68 GLY A O 1
ATOM 520 N N . SER A 1 69 ? -3.365 -7.269 5.904 1.00 92.62 69 SER A N 1
ATOM 521 C CA . SER A 1 69 ? -2.613 -6.105 5.427 1.00 92.62 69 SER A CA 1
ATOM 522 C C . SER A 1 69 ? -1.723 -6.393 4.218 1.00 92.62 69 SER A C 1
ATOM 524 O O . SER A 1 69 ? -0.863 -5.584 3.869 1.00 92.62 69 SER A O 1
ATOM 526 N N . CYS A 1 70 ? -1.930 -7.531 3.549 1.00 92.75 70 CYS A N 1
ATOM 527 C CA . CYS A 1 70 ? -1.110 -7.980 2.422 1.00 92.75 70 CYS A CA 1
ATOM 528 C C . CYS A 1 70 ? -0.999 -6.931 1.302 1.00 92.75 70 CYS A C 1
ATOM 530 O O . CYS A 1 70 ? 0.088 -6.723 0.765 1.00 92.75 70 CYS A O 1
ATOM 532 N N . VAL A 1 71 ? -2.088 -6.216 1.002 1.00 93.62 71 VAL A N 1
ATOM 533 C CA . VAL A 1 71 ? -2.101 -5.131 0.009 1.00 93.62 71 VAL A CA 1
ATOM 534 C C . VAL A 1 71 ? -1.195 -3.985 0.444 1.00 93.62 71 VAL A C 1
ATOM 536 O O . VAL A 1 71 ? -0.313 -3.561 -0.302 1.00 93.62 71 VAL A O 1
ATOM 539 N N . THR A 1 72 ? -1.341 -3.534 1.685 1.00 93.81 72 THR A N 1
ATOM 540 C CA . THR A 1 72 ? -0.500 -2.482 2.247 1.00 93.81 72 THR A CA 1
ATOM 541 C C . THR A 1 72 ? 0.978 -2.870 2.287 1.00 93.81 72 THR A C 1
ATOM 543 O O . THR A 1 72 ? 1.839 -2.051 1.966 1.00 93.81 72 THR A O 1
ATOM 546 N N . ASN A 1 73 ? 1.291 -4.123 2.627 1.00 93.75 73 ASN A N 1
ATOM 547 C CA . ASN A 1 73 ? 2.657 -4.644 2.587 1.00 93.75 73 ASN A CA 1
ATOM 548 C C . ASN A 1 73 ? 3.234 -4.629 1.170 1.00 93.75 73 ASN A C 1
ATOM 550 O O . ASN A 1 73 ? 4.374 -4.198 0.982 1.00 93.75 73 ASN A O 1
ATOM 554 N N . ALA A 1 74 ? 2.455 -5.079 0.182 1.00 92.69 74 ALA A N 1
ATOM 555 C CA . ALA A 1 74 ? 2.864 -5.083 -1.216 1.00 92.69 74 ALA A CA 1
ATOM 556 C C . ALA A 1 74 ? 3.138 -3.658 -1.713 1.00 92.69 74 ALA A C 1
ATOM 558 O O . ALA A 1 74 ? 4.182 -3.406 -2.316 1.00 92.69 74 ALA A O 1
ATOM 559 N N . VAL A 1 75 ? 2.256 -2.705 -1.393 1.00 92.31 75 VAL A N 1
ATOM 560 C CA . VAL A 1 75 ? 2.413 -1.298 -1.787 1.00 92.31 75 VAL A CA 1
ATOM 561 C C . VAL A 1 75 ? 3.616 -0.651 -1.112 1.00 92.31 75 VAL A C 1
ATOM 563 O O . VAL A 1 75 ? 4.421 -0.002 -1.780 1.00 92.31 75 VAL A O 1
ATOM 566 N N . ALA A 1 76 ? 3.798 -0.885 0.188 1.00 92.94 76 ALA A N 1
ATOM 567 C CA . ALA A 1 76 ? 4.959 -0.412 0.929 1.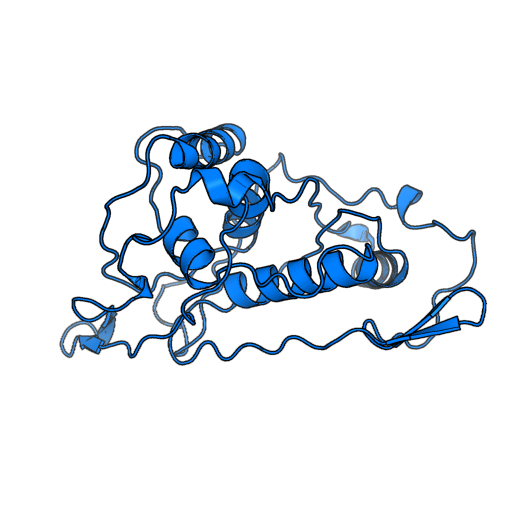00 92.94 76 ALA A CA 1
ATOM 568 C C . ALA A 1 76 ? 6.275 -0.939 0.329 1.00 92.94 76 ALA A C 1
ATOM 570 O O . ALA A 1 76 ? 7.226 -0.175 0.146 1.00 92.94 76 ALA A O 1
ATOM 571 N N . ALA A 1 77 ? 6.333 -2.230 -0.010 1.00 92.06 77 ALA A N 1
ATOM 572 C CA . ALA A 1 77 ? 7.514 -2.847 -0.609 1.00 92.06 77 ALA A CA 1
ATOM 573 C C . ALA A 1 77 ? 7.793 -2.295 -2.015 1.00 92.06 77 ALA A C 1
ATOM 575 O O . ALA A 1 77 ? 8.930 -1.909 -2.302 1.00 92.06 77 ALA A O 1
ATOM 576 N N . ALA A 1 78 ? 6.760 -2.186 -2.858 1.00 89.81 78 ALA A N 1
ATOM 577 C CA . ALA A 1 78 ? 6.859 -1.624 -4.202 1.00 89.81 78 ALA A CA 1
ATOM 578 C C . ALA A 1 78 ? 7.325 -0.159 -4.178 1.00 89.81 78 ALA A C 1
ATOM 580 O O . ALA A 1 78 ? 8.200 0.225 -4.957 1.00 89.81 78 ALA A O 1
ATOM 581 N N . TYR A 1 79 ? 6.819 0.645 -3.237 1.00 90.06 79 TYR A N 1
ATOM 582 C CA . TYR A 1 79 ? 7.240 2.034 -3.065 1.00 90.06 79 TYR A CA 1
ATOM 583 C C . TYR A 1 79 ? 8.722 2.145 -2.703 1.00 90.06 79 TYR A C 1
ATOM 585 O O . TYR A 1 79 ? 9.469 2.876 -3.355 1.00 90.06 79 TYR A O 1
ATOM 593 N N . ARG A 1 80 ? 9.188 1.370 -1.717 1.00 90.44 80 ARG A N 1
ATOM 594 C CA . ARG A 1 80 ? 10.605 1.381 -1.325 1.00 90.44 80 ARG A CA 1
ATOM 595 C C . ARG A 1 80 ? 11.523 0.870 -2.426 1.00 90.44 80 ARG A C 1
ATOM 597 O O . ARG A 1 80 ? 12.604 1.416 -2.621 1.00 90.44 80 ARG A O 1
ATOM 604 N N . TYR A 1 81 ? 11.102 -0.157 -3.157 1.00 87.62 81 TYR A N 1
ATOM 605 C CA . TYR A 1 81 ? 11.818 -0.610 -4.345 1.00 87.62 81 TYR A CA 1
ATOM 606 C C . TYR A 1 81 ? 11.925 0.517 -5.387 1.00 87.62 81 TYR A C 1
ATOM 608 O O . TYR A 1 81 ? 13.012 0.795 -5.891 1.00 87.62 81 TYR A O 1
ATOM 616 N N . GLY A 1 82 ? 10.832 1.247 -5.627 1.00 85.44 82 GLY A N 1
ATOM 617 C CA . GLY A 1 82 ? 10.819 2.429 -6.487 1.00 85.44 82 GLY A CA 1
ATOM 618 C C . GLY A 1 82 ? 11.771 3.540 -6.029 1.00 85.44 82 GLY A C 1
ATOM 619 O O . GLY A 1 82 ? 12.426 4.146 -6.877 1.00 85.44 82 GLY A O 1
ATOM 620 N N . LEU A 1 83 ? 11.895 3.793 -4.720 1.00 86.62 83 LEU A N 1
ATOM 621 C CA . LEU A 1 83 ? 12.854 4.765 -4.176 1.00 86.62 83 LEU A CA 1
ATOM 622 C C . LEU A 1 83 ? 14.304 4.346 -4.434 1.00 86.62 83 LEU A C 1
ATOM 624 O O . LEU A 1 83 ? 15.089 5.168 -4.906 1.00 86.62 83 LEU A O 1
ATOM 628 N N . GLN A 1 84 ? 14.635 3.069 -4.209 1.00 86.19 84 GLN A N 1
ATOM 629 C CA . GLN A 1 84 ? 15.974 2.534 -4.481 1.00 86.19 84 GLN A CA 1
ATOM 630 C C . GLN A 1 84 ? 16.365 2.700 -5.955 1.00 86.19 84 GLN A C 1
ATOM 632 O O . GLN A 1 84 ? 17.476 3.126 -6.258 1.00 86.19 84 GLN A O 1
ATOM 637 N N . ARG A 1 85 ? 15.439 2.426 -6.881 1.00 81.56 85 ARG A N 1
ATOM 638 C CA . ARG A 1 85 ? 15.678 2.594 -8.324 1.00 81.56 85 ARG A CA 1
ATOM 639 C C . ARG A 1 85 ? 15.829 4.044 -8.766 1.00 81.56 85 ARG A C 1
ATOM 641 O O . ARG A 1 85 ? 16.520 4.308 -9.742 1.00 81.56 85 ARG A O 1
ATOM 648 N N . GLN A 1 86 ? 15.189 4.974 -8.060 1.00 82.12 86 GLN A N 1
ATOM 649 C CA . GLN A 1 86 ? 15.327 6.415 -8.296 1.00 82.12 86 GLN A CA 1
ATOM 650 C C . GLN A 1 86 ? 16.578 7.002 -7.632 1.00 82.12 86 GLN A C 1
ATOM 652 O O . GLN A 1 86 ? 16.763 8.216 -7.699 1.00 82.12 86 GLN A O 1
ATOM 657 N N . SER A 1 87 ? 17.390 6.188 -6.941 1.00 82.69 87 SER A N 1
ATOM 658 C CA . SER A 1 87 ? 18.461 6.664 -6.055 1.00 82.69 87 SER A CA 1
ATOM 659 C C . SER A 1 87 ? 17.968 7.734 -5.065 1.00 82.69 87 SER A C 1
ATOM 661 O O . SER A 1 87 ? 18.705 8.647 -4.693 1.00 82.69 87 SER A O 1
ATOM 663 N N . LYS A 1 88 ? 16.693 7.639 -4.666 1.00 84.06 88 LYS A N 1
ATOM 664 C CA . LYS A 1 88 ? 16.067 8.450 -3.614 1.00 84.06 88 LYS A CA 1
ATOM 665 C C . LYS A 1 88 ? 16.260 7.763 -2.268 1.00 84.06 88 LYS A C 1
ATOM 667 O O . LYS A 1 88 ? 16.776 6.653 -2.227 1.00 84.06 88 LYS A O 1
ATOM 672 N N . ASP A 1 89 ? 15.823 8.417 -1.189 1.00 84.38 89 ASP A N 1
ATOM 673 C CA . ASP A 1 89 ? 15.976 7.952 0.195 1.00 84.38 89 ASP A CA 1
ATOM 674 C C . ASP A 1 89 ? 15.650 6.447 0.362 1.00 84.38 89 ASP A C 1
ATOM 676 O O . ASP A 1 89 ? 14.479 6.066 0.443 1.00 84.38 89 ASP A O 1
ATOM 680 N N . PRO A 1 90 ? 16.672 5.573 0.433 1.00 77.31 90 PRO A N 1
ATOM 681 C CA . PRO A 1 90 ? 16.475 4.130 0.535 1.00 77.31 90 PRO A CA 1
ATOM 682 C C . PRO A 1 90 ? 16.203 3.694 1.985 1.00 77.31 90 PRO A C 1
ATOM 684 O O . PRO A 1 90 ? 15.848 2.538 2.248 1.00 77.31 90 PRO A O 1
ATOM 687 N N . SER A 1 91 ? 16.403 4.603 2.946 1.00 86.00 91 SER A N 1
ATOM 688 C CA . SER A 1 91 ? 16.166 4.363 4.368 1.00 86.00 91 SER A CA 1
ATOM 689 C C . SER A 1 91 ? 14.696 4.543 4.732 1.00 86.00 91 SER A C 1
ATOM 691 O O . SER A 1 91 ? 14.208 3.887 5.661 1.00 86.00 91 SER A O 1
ATOM 693 N N . TYR A 1 92 ? 13.976 5.349 3.946 1.00 90.69 92 TYR A N 1
ATOM 694 C CA . TYR A 1 92 ? 12.559 5.579 4.133 1.00 90.69 92 TYR A CA 1
ATOM 695 C C . TYR A 1 92 ? 11.763 4.266 4.105 1.00 90.69 92 TYR A C 1
ATOM 697 O O . TYR A 1 92 ? 11.906 3.394 3.238 1.00 90.69 92 TYR A O 1
ATOM 705 N N . LYS A 1 93 ? 10.894 4.136 5.104 1.00 92.31 93 LYS A N 1
ATOM 706 C CA . LYS A 1 93 ? 9.942 3.036 5.265 1.00 92.31 93 LYS A CA 1
ATOM 707 C C . LYS A 1 93 ? 8.547 3.652 5.325 1.00 92.31 93 LYS A C 1
ATOM 709 O O . LYS A 1 93 ? 8.298 4.342 6.313 1.00 92.31 93 LYS A O 1
ATOM 714 N N . PRO A 1 94 ? 7.663 3.436 4.338 1.00 93.06 94 PRO A N 1
ATOM 715 C CA . PRO A 1 94 ? 6.277 3.861 4.452 1.00 93.06 94 PRO A CA 1
ATOM 716 C C . PRO A 1 94 ? 5.597 3.060 5.565 1.00 93.06 94 PRO A C 1
ATOM 718 O O . PRO A 1 94 ? 5.762 1.842 5.659 1.00 93.06 94 PRO A O 1
ATOM 721 N N . SER A 1 95 ? 4.855 3.757 6.417 1.00 94.06 95 SER A N 1
ATOM 722 C CA . SER A 1 95 ? 4.111 3.186 7.533 1.00 94.06 95 SER A CA 1
ATOM 723 C C . SER A 1 95 ? 2.979 2.320 7.013 1.00 94.06 95 SER A C 1
ATOM 725 O O . SER A 1 95 ? 1.960 2.819 6.528 1.00 94.06 95 SER A O 1
ATOM 727 N N . ARG A 1 96 ? 3.141 1.002 7.149 1.00 94.25 96 ARG A N 1
ATOM 728 C CA . ARG A 1 96 ? 2.087 0.050 6.797 1.00 94.25 96 ARG A CA 1
ATOM 729 C C . ARG A 1 96 ? 0.875 0.247 7.692 1.00 94.25 96 ARG A C 1
ATOM 731 O O . ARG A 1 96 ? -0.250 0.142 7.231 1.00 94.25 96 ARG A O 1
ATOM 738 N N . LEU A 1 97 ? 1.099 0.599 8.955 1.00 92.31 97 LEU A N 1
ATOM 739 C CA . LEU A 1 97 ? 0.027 0.894 9.896 1.00 92.31 97 LEU A CA 1
ATOM 740 C C . LEU A 1 97 ? -0.833 2.072 9.429 1.00 92.31 97 LEU A C 1
ATOM 742 O O . LEU A 1 97 ? -2.055 1.970 9.412 1.00 92.31 97 LEU A O 1
ATOM 746 N N . PHE A 1 98 ? -0.185 3.157 9.000 1.00 93.38 98 PHE A N 1
ATOM 747 C CA . PHE A 1 98 ? -0.860 4.338 8.469 1.00 93.38 98 PHE A CA 1
ATOM 748 C C . PHE A 1 98 ? -1.668 4.013 7.212 1.00 93.38 98 PHE A C 1
ATOM 750 O O . PHE A 1 98 ? -2.849 4.343 7.141 1.00 93.38 98 PHE A O 1
ATOM 757 N N . LEU A 1 99 ? -1.045 3.345 6.239 1.00 94.31 99 LEU A N 1
ATOM 758 C CA . LEU A 1 99 ? -1.691 2.994 4.976 1.00 94.31 99 LEU A CA 1
ATOM 759 C C . LEU A 1 99 ? -2.866 2.034 5.189 1.00 94.31 99 LEU A C 1
ATOM 761 O O . LEU A 1 99 ? -3.937 2.249 4.631 1.00 94.31 99 LEU A O 1
ATOM 765 N N . TYR A 1 100 ? -2.683 1.018 6.038 1.00 94.12 100 TYR A N 1
ATOM 766 C CA . TYR A 1 100 ? -3.731 0.064 6.383 1.00 94.12 100 TYR A CA 1
ATOM 767 C C . TYR A 1 100 ? -4.904 0.766 7.062 1.00 94.12 100 TYR A C 1
ATOM 769 O O . TYR A 1 100 ? -6.017 0.669 6.568 1.00 94.12 100 TYR A O 1
ATOM 777 N N . TYR A 1 101 ? -4.663 1.521 8.139 1.00 92.94 101 TYR A N 1
ATOM 778 C CA . TYR A 1 101 ? -5.723 2.243 8.842 1.00 92.94 101 TYR A CA 1
ATOM 779 C C . TYR A 1 101 ? -6.476 3.195 7.902 1.00 92.94 101 TYR A C 1
ATOM 781 O O . TYR A 1 101 ? -7.705 3.220 7.899 1.00 92.94 101 TYR A O 1
ATOM 789 N N . THR A 1 102 ? -5.746 3.939 7.065 1.00 92.44 102 THR A N 1
ATOM 790 C CA . THR A 1 102 ? -6.336 4.935 6.160 1.00 92.44 102 THR A CA 1
ATOM 791 C C . THR A 1 102 ? -7.238 4.295 5.104 1.00 92.44 102 THR A C 1
ATOM 793 O O . THR A 1 102 ? -8.301 4.834 4.809 1.00 92.44 102 THR A O 1
ATOM 796 N N . ALA A 1 103 ? -6.877 3.113 4.596 1.00 91.81 103 ALA A N 1
ATOM 797 C CA . ALA A 1 103 ? -7.695 2.371 3.634 1.00 91.81 103 ALA A CA 1
ATOM 798 C C . ALA A 1 103 ? -9.031 1.875 4.214 1.00 91.81 103 ALA A C 1
ATOM 800 O O . ALA A 1 103 ? -9.956 1.588 3.460 1.00 91.81 103 ALA A O 1
ATOM 801 N N . GLN A 1 104 ? -9.151 1.803 5.543 1.00 89.44 104 GLN A N 1
ATOM 802 C CA . GLN A 1 104 ? -10.364 1.361 6.240 1.00 89.44 104 GLN A CA 1
ATOM 803 C C . GLN A 1 104 ? -11.319 2.507 6.594 1.00 89.44 104 GLN A C 1
ATOM 805 O O . GLN A 1 104 ? -12.398 2.278 7.156 1.00 89.44 104 GLN A O 1
ATOM 810 N N . ILE A 1 105 ? -10.925 3.755 6.330 1.00 85.12 105 ILE A N 1
ATOM 811 C CA . ILE A 1 105 ? -11.761 4.910 6.639 1.00 85.12 105 ILE A CA 1
ATOM 812 C C . ILE A 1 105 ? -12.885 4.969 5.598 1.00 85.12 105 ILE A C 1
ATOM 814 O O . ILE A 1 105 ? -12.620 5.046 4.395 1.00 85.12 105 ILE A O 1
ATOM 818 N N . PRO A 1 106 ? -14.154 4.910 6.035 1.00 69.12 106 PRO A N 1
ATOM 819 C CA . PRO A 1 106 ? -15.274 5.073 5.128 1.00 69.12 106 PRO A CA 1
ATOM 820 C C . PRO A 1 106 ? -15.322 6.518 4.640 1.00 69.12 106 PRO A C 1
ATOM 822 O O . PRO A 1 106 ? -15.027 7.448 5.394 1.00 69.12 106 PRO A O 1
ATOM 825 N N . ASP A 1 107 ? -15.752 6.705 3.400 1.00 65.69 107 ASP A N 1
ATOM 826 C CA . ASP A 1 107 ? -16.041 8.039 2.897 1.00 65.69 107 ASP A CA 1
ATOM 827 C C . ASP A 1 107 ? -17.247 8.601 3.665 1.00 65.69 107 ASP A C 1
ATOM 829 O O . ASP A 1 107 ? -18.334 8.022 3.617 1.00 65.69 107 ASP A O 1
ATOM 833 N N . SER A 1 108 ? -17.053 9.656 4.460 1.00 53.53 108 SER A N 1
ATOM 834 C CA . SER A 1 108 ? -18.139 10.236 5.261 1.00 53.53 108 SER A CA 1
ATOM 835 C C . SER A 1 108 ? -19.043 11.161 4.452 1.00 53.53 108 SER A C 1
ATOM 837 O O . SER A 1 108 ? -20.136 11.466 4.909 1.00 53.53 108 SER A O 1
ATOM 839 N N . ASP A 1 109 ? -18.601 11.607 3.279 1.00 48.97 109 ASP A N 1
ATOM 840 C CA . ASP A 1 109 ? -19.368 12.454 2.373 1.00 48.97 109 ASP A CA 1
ATOM 841 C C . ASP A 1 109 ? -18.533 12.639 1.107 1.00 48.97 109 ASP A C 1
ATOM 843 O O . ASP A 1 109 ? -17.560 13.388 1.132 1.00 48.97 109 ASP A O 1
ATOM 847 N N . ILE A 1 110 ? -18.891 11.925 0.037 1.00 48.75 110 ILE A N 1
ATOM 848 C CA . ILE A 1 110 ? -18.722 12.247 -1.389 1.00 48.75 110 ILE A CA 1
ATOM 849 C C . ILE A 1 110 ? -18.851 10.928 -2.173 1.00 48.75 110 ILE A C 1
ATOM 851 O O . ILE A 1 110 ? -18.337 9.881 -1.808 1.00 48.75 110 ILE A O 1
ATOM 855 N N . THR A 1 111 ? -19.627 10.992 -3.252 1.00 50.28 111 THR A N 1
ATOM 856 C CA . THR A 1 111 ? -19.934 9.936 -4.229 1.00 50.28 111 THR A CA 1
ATOM 857 C C . THR A 1 111 ? -18.806 8.929 -4.481 1.00 50.28 111 THR A C 1
ATOM 859 O O . THR A 1 111 ? -17.650 9.337 -4.553 1.00 50.28 111 THR A O 1
ATOM 862 N N . ALA A 1 112 ? -19.173 7.673 -4.771 1.00 56.19 112 ALA A N 1
ATOM 863 C CA . ALA A 1 112 ? -18.328 6.545 -5.200 1.00 56.19 112 ALA A CA 1
ATOM 864 C C . ALA A 1 112 ? -17.534 6.763 -6.518 1.00 56.19 112 ALA A C 1
ATOM 866 O O . ALA A 1 112 ? -17.329 5.832 -7.292 1.00 56.19 112 ALA A O 1
ATOM 867 N N . THR A 1 113 ? -17.128 7.998 -6.809 1.00 64.69 113 THR A N 1
ATOM 868 C CA . THR A 1 113 ? -16.357 8.416 -7.976 1.00 64.69 113 THR A CA 1
ATOM 869 C C . THR A 1 113 ? -14.881 8.563 -7.604 1.00 64.69 113 THR A C 1
ATOM 871 O O . THR A 1 113 ? -14.533 8.953 -6.485 1.00 64.69 113 THR A O 1
ATOM 874 N N . THR A 1 114 ? -13.993 8.304 -8.565 1.00 66.19 114 THR A N 1
ATOM 875 C CA . THR A 1 114 ? -12.531 8.425 -8.428 1.00 66.19 114 THR A CA 1
ATOM 876 C C . THR A 1 114 ? -12.089 9.777 -7.889 1.00 66.19 114 THR A C 1
ATOM 878 O O . THR A 1 114 ? -11.275 9.856 -6.966 1.00 66.19 114 THR A O 1
ATOM 881 N N . LEU A 1 115 ? -12.665 10.853 -8.431 1.00 70.50 115 LEU A N 1
ATOM 882 C CA . LEU A 1 115 ? -12.366 12.220 -8.010 1.00 70.50 115 LEU A CA 1
ATOM 883 C C . LEU A 1 115 ? -12.818 12.490 -6.570 1.00 70.50 115 LEU A C 1
ATOM 885 O O . LEU A 1 115 ? -12.178 13.261 -5.853 1.00 70.50 115 LEU A O 1
ATOM 889 N N . GLY A 1 116 ? -13.912 11.858 -6.149 1.00 77.00 116 GLY A N 1
ATOM 890 C CA . GLY A 1 116 ? -14.418 11.951 -4.791 1.00 77.00 116 GLY A CA 1
ATOM 891 C C . GLY A 1 116 ? -13.448 11.377 -3.769 1.00 77.00 116 GLY A C 1
ATOM 892 O O . GLY A 1 116 ? -13.016 12.084 -2.859 1.00 77.00 116 GLY A O 1
ATOM 893 N N . ARG A 1 117 ? -12.995 10.144 -4.014 1.00 78.00 117 ARG A N 1
ATOM 894 C CA . ARG A 1 117 ? -12.015 9.451 -3.162 1.00 78.00 117 ARG A CA 1
ATOM 895 C C . ARG A 1 117 ? -10.663 10.168 -3.125 1.00 78.00 117 ARG A C 1
ATOM 897 O O . ARG A 1 117 ? -10.048 10.281 -2.068 1.00 78.00 117 ARG A O 1
ATOM 904 N N . ALA A 1 118 ? -10.214 10.723 -4.252 1.00 80.38 118 ALA A N 1
ATOM 905 C CA . ALA A 1 118 ? -8.994 11.531 -4.299 1.00 80.38 118 ALA A CA 1
ATOM 906 C C . ALA A 1 118 ? -9.080 12.769 -3.384 1.00 80.38 118 ALA A C 1
ATOM 908 O O . ALA A 1 118 ? -8.176 13.023 -2.584 1.00 80.38 118 ALA A O 1
ATOM 909 N N . LYS A 1 119 ? -10.197 13.510 -3.450 1.00 84.19 119 LYS A N 1
ATOM 910 C CA . LYS A 1 119 ? -10.451 14.672 -2.581 1.00 84.19 119 LYS A CA 1
ATOM 911 C C . LYS A 1 119 ? -10.579 14.276 -1.114 1.00 84.19 119 LYS A C 1
ATOM 913 O O . LYS A 1 119 ? -10.041 14.984 -0.263 1.00 84.19 119 LYS A O 1
ATOM 918 N N . HIS A 1 120 ? -11.240 13.152 -0.833 1.00 87.25 120 HIS A N 1
ATOM 919 C CA . HIS A 1 120 ? -11.350 12.598 0.512 1.00 87.25 120 HIS A CA 1
ATOM 920 C C . HIS A 1 120 ? -9.959 12.434 1.138 1.00 87.25 120 HIS A C 1
ATOM 922 O O . HIS A 1 120 ? -9.676 13.043 2.169 1.00 87.25 120 HIS A O 1
ATOM 928 N N . PHE A 1 121 ? -9.042 11.723 0.475 1.00 88.44 121 PHE A N 1
ATOM 929 C CA . PHE A 1 121 ? -7.697 11.507 1.016 1.00 88.44 121 PHE A CA 1
ATOM 930 C C . PHE A 1 121 ? -6.866 12.774 1.148 1.00 88.44 121 PHE A C 1
ATOM 932 O O . PHE A 1 121 ? -6.203 12.955 2.169 1.00 88.44 121 PHE A O 1
ATOM 939 N N . ALA A 1 122 ? -6.939 13.678 0.171 1.00 87.12 122 ALA A N 1
ATOM 940 C CA . ALA A 1 122 ? -6.268 14.970 0.272 1.00 87.12 122 ALA A CA 1
ATOM 941 C C . ALA A 1 122 ? -6.741 15.758 1.509 1.00 87.12 122 ALA A C 1
ATOM 943 O O . ALA A 1 122 ? -5.930 16.393 2.192 1.00 87.12 122 ALA A O 1
ATOM 944 N N . SER A 1 123 ? -8.034 15.672 1.845 1.00 88.50 123 SER A N 1
ATOM 945 C CA . SER A 1 123 ? -8.617 16.356 3.004 1.00 88.50 123 SER A CA 1
ATOM 946 C C . SER A 1 123 ? -8.145 15.805 4.354 1.00 88.50 123 SER A C 1
ATOM 948 O O . SER A 1 123 ? -8.111 16.556 5.329 1.00 88.50 123 SER A O 1
ATOM 950 N N . LEU A 1 124 ? -7.703 14.542 4.424 1.00 89.06 124 LEU A N 1
ATOM 951 C CA . LEU A 1 124 ? -7.230 13.941 5.679 1.00 89.06 124 LEU A CA 1
ATOM 952 C C . LEU A 1 124 ? -5.943 14.594 6.200 1.00 89.06 124 LEU A C 1
ATOM 954 O O . LEU A 1 124 ? -5.647 14.505 7.389 1.00 89.06 124 LEU A O 1
ATOM 958 N N . SER A 1 125 ? -5.191 15.281 5.333 1.00 88.06 125 SER A N 1
ATOM 959 C CA . SER A 1 125 ? -4.013 16.062 5.735 1.00 88.06 125 SER A CA 1
ATOM 960 C C . SER A 1 125 ? -4.352 17.192 6.715 1.00 88.06 125 SER A C 1
ATOM 962 O O . SER A 1 125 ? -3.533 17.513 7.578 1.00 88.06 125 SER A O 1
ATOM 964 N N . THR A 1 126 ? -5.555 17.768 6.604 1.00 87.75 126 THR A N 1
ATOM 965 C CA . THR A 1 126 ? -6.045 18.865 7.451 1.00 87.75 126 THR A CA 1
ATOM 966 C C . THR A 1 126 ? -7.114 18.420 8.442 1.00 87.75 126 THR A C 1
ATOM 968 O O . THR A 1 126 ? -7.208 18.998 9.522 1.00 87.75 126 THR A O 1
ATOM 971 N N . ASN A 1 127 ? -7.878 17.377 8.114 1.00 87.25 127 ASN A N 1
ATOM 972 C CA . ASN A 1 127 ? -8.934 16.818 8.954 1.00 87.25 127 ASN A CA 1
ATOM 973 C C . ASN A 1 127 ? -8.639 15.341 9.242 1.00 87.25 127 ASN A C 1
ATOM 975 O O . ASN A 1 127 ? -9.223 14.459 8.606 1.00 87.25 127 ASN A O 1
ATOM 979 N N . PRO A 1 128 ? -7.700 15.046 10.157 1.00 86.38 128 PRO A N 1
ATOM 980 C CA . PRO A 1 128 ? -7.318 13.676 10.425 1.00 86.38 128 PRO A CA 1
ATOM 981 C C . PRO A 1 128 ? -8.498 12.882 11.015 1.00 86.38 128 PRO A C 1
ATOM 983 O O . PRO A 1 128 ? -9.265 13.395 11.835 1.00 86.38 128 PRO A O 1
ATOM 986 N N . PRO A 1 129 ? -8.634 11.611 10.623 1.00 86.44 129 PRO A N 1
ATOM 987 C CA . PRO A 1 129 ? -9.670 10.714 11.118 1.00 86.44 129 PRO A CA 1
ATOM 988 C C . PRO A 1 129 ? -9.463 10.386 12.603 1.00 86.44 129 PRO A C 1
ATOM 990 O O . PRO A 1 129 ? -8.339 10.252 13.082 1.00 86.44 129 PRO A O 1
ATOM 993 N N . THR A 1 130 ? -10.563 10.178 13.326 1.00 86.75 130 THR A N 1
ATOM 994 C CA . THR A 1 130 ? -10.557 9.761 14.743 1.00 86.75 130 THR A CA 1
ATOM 995 C C . THR A 1 130 ? -11.245 8.413 14.971 1.00 86.75 130 THR A C 1
ATOM 997 O O . THR A 1 130 ? -11.388 7.961 16.107 1.00 86.75 130 THR A O 1
ATOM 1000 N N . LYS A 1 131 ? -11.684 7.753 13.891 1.00 87.44 131 LYS A N 1
ATOM 1001 C CA . LYS A 1 131 ? -12.467 6.517 13.947 1.00 87.44 131 LYS A CA 1
ATOM 1002 C C . LYS A 1 131 ? -11.640 5.371 14.531 1.00 87.44 131 LYS A C 1
ATOM 1004 O O . LYS A 1 131 ? -10.536 5.104 14.070 1.00 87.44 131 LYS A O 1
ATOM 1009 N N . VAL A 1 132 ? -12.197 4.633 15.482 1.00 89.31 132 VAL A N 1
ATOM 1010 C CA . VAL A 1 132 ? -11.631 3.343 15.896 1.00 89.31 132 VAL A CA 1
ATOM 1011 C C . VAL A 1 132 ? -12.175 2.252 14.973 1.00 89.31 132 VAL A C 1
ATOM 1013 O O . VAL A 1 132 ? -13.379 2.208 14.709 1.00 89.31 132 VAL A O 1
ATOM 1016 N N . LEU A 1 133 ? -11.298 1.402 14.439 1.00 88.88 133 LEU A N 1
ATOM 1017 C CA . LEU A 1 133 ? -11.703 0.284 13.582 1.00 88.88 133 LEU A CA 1
ATOM 1018 C C . LEU A 1 133 ? -12.023 -0.945 14.429 1.00 88.88 133 LEU A C 1
ATOM 1020 O O . LEU A 1 133 ? -11.230 -1.344 15.275 1.00 88.88 133 LEU A O 1
ATOM 1024 N N . ASN A 1 134 ? -13.156 -1.584 14.167 1.00 86.38 134 ASN A N 1
ATOM 1025 C CA . ASN A 1 134 ? -13.553 -2.767 14.929 1.00 86.38 134 ASN A CA 1
ATOM 1026 C C . ASN A 1 134 ? -13.076 -4.058 14.257 1.00 86.38 134 ASN A C 1
ATOM 1028 O O . ASN A 1 134 ? -12.615 -4.966 14.939 1.00 86.38 134 ASN A O 1
ATOM 1032 N N . ASN A 1 135 ? -13.104 -4.110 12.923 1.00 87.12 135 ASN A N 1
ATOM 1033 C CA . ASN A 1 135 ? -12.906 -5.345 12.168 1.00 87.12 135 ASN A CA 1
ATOM 1034 C C . ASN A 1 135 ? -11.697 -5.249 11.238 1.00 87.12 135 ASN A C 1
ATOM 1036 O O . ASN A 1 135 ? -11.373 -4.174 10.723 1.00 87.12 135 ASN A O 1
ATOM 1040 N N . ASP A 1 136 ? -11.083 -6.396 10.966 1.00 87.94 136 ASP A N 1
ATOM 1041 C CA . ASP A 1 136 ? -10.080 -6.541 9.918 1.00 87.94 136 ASP A CA 1
ATOM 1042 C C . ASP A 1 136 ? -10.769 -6.788 8.573 1.00 87.94 136 ASP A C 1
ATOM 1044 O O . ASP A 1 136 ? -11.155 -7.904 8.234 1.00 87.94 136 ASP A O 1
ATOM 1048 N N . SER A 1 137 ? -10.999 -5.711 7.823 1.00 86.94 137 SER A N 1
ATOM 1049 C CA . SER A 1 137 ? -11.734 -5.795 6.554 1.00 86.94 137 SER A CA 1
ATOM 1050 C C . SER A 1 137 ? -10.812 -5.970 5.348 1.00 86.94 137 SER A C 1
ATOM 1052 O O . SER A 1 137 ? -11.288 -6.302 4.259 1.00 86.94 137 SER A O 1
ATOM 1054 N N . GLY A 1 138 ? -9.495 -5.814 5.525 1.00 89.56 138 GLY A N 1
ATOM 1055 C CA . GLY A 1 138 ? -8.541 -5.734 4.422 1.00 89.56 138 GLY A CA 1
ATOM 1056 C C . GLY A 1 138 ? -8.826 -4.575 3.459 1.00 89.56 138 GLY A C 1
ATOM 1057 O O . GLY A 1 138 ? -9.625 -3.696 3.766 1.00 89.56 138 GLY A O 1
ATOM 1058 N N . SER A 1 139 ? -8.165 -4.527 2.310 1.00 90.00 139 SER A N 1
ATOM 1059 C CA . SER A 1 139 ? -8.335 -3.428 1.355 1.00 90.00 139 SER A CA 1
ATOM 1060 C C . SER A 1 139 ? -8.135 -3.903 -0.073 1.00 90.00 139 SER A C 1
ATOM 1062 O O . SER A 1 139 ? -7.493 -4.928 -0.311 1.00 90.00 139 SER A O 1
ATOM 1064 N N . ASP A 1 140 ? -8.647 -3.129 -1.019 1.00 89.75 140 ASP A N 1
ATOM 1065 C CA . ASP A 1 140 ? -8.283 -3.264 -2.421 1.00 89.75 140 ASP A CA 1
ATOM 1066 C C . ASP A 1 140 ? -6.988 -2.494 -2.730 1.00 89.75 140 ASP A C 1
ATOM 1068 O O . ASP A 1 140 ? -6.528 -1.653 -1.945 1.00 89.75 140 ASP A O 1
ATOM 1072 N N . ILE A 1 141 ? -6.335 -2.859 -3.833 1.00 88.94 141 ILE A N 1
ATOM 1073 C CA . ILE A 1 141 ? -5.025 -2.318 -4.209 1.00 88.94 141 ILE A CA 1
ATOM 1074 C C . ILE A 1 141 ? -5.176 -0.866 -4.662 1.00 88.94 141 ILE A C 1
ATOM 1076 O O . ILE A 1 141 ? -4.335 -0.024 -4.316 1.00 88.94 141 ILE A O 1
ATOM 1080 N N . ARG A 1 142 ? -6.256 -0.555 -5.390 1.00 86.81 142 ARG A N 1
ATOM 1081 C CA . ARG A 1 142 ? -6.514 0.796 -5.892 1.00 86.81 142 ARG A CA 1
ATOM 1082 C C . ARG A 1 142 ? -6.617 1.804 -4.755 1.00 86.81 142 ARG A C 1
ATOM 1084 O O . ARG A 1 142 ? -6.076 2.904 -4.866 1.00 86.81 142 ARG A O 1
ATOM 1091 N N . GLU A 1 143 ? -7.270 1.444 -3.662 1.00 88.00 143 GLU A N 1
ATOM 1092 C CA . GLU A 1 143 ? -7.476 2.330 -2.526 1.00 88.00 143 GLU A CA 1
ATOM 1093 C C . GLU A 1 143 ? -6.147 2.761 -1.899 1.00 88.00 143 GLU A C 1
ATOM 1095 O O . GLU A 1 143 ? -5.894 3.951 -1.703 1.00 88.00 143 GLU A O 1
ATOM 1100 N N . VAL A 1 144 ? -5.236 1.812 -1.673 1.00 91.81 144 VAL A N 1
ATOM 1101 C CA . VAL A 1 144 ? -3.920 2.112 -1.089 1.00 91.81 144 VAL A CA 1
ATOM 1102 C C . VAL A 1 144 ? -3.058 2.938 -2.047 1.00 91.81 144 VAL A C 1
ATOM 1104 O O . VAL A 1 144 ? -2.345 3.845 -1.617 1.00 91.81 144 VAL A O 1
ATOM 1107 N N . ILE A 1 145 ? -3.163 2.700 -3.356 1.00 89.50 145 ILE A N 1
ATOM 1108 C CA . ILE A 1 145 ? -2.509 3.536 -4.371 1.00 89.50 145 ILE A CA 1
ATOM 1109 C C . ILE A 1 145 ? -3.066 4.962 -4.354 1.00 89.50 145 ILE A C 1
ATOM 1111 O O . ILE A 1 145 ? -2.297 5.919 -4.427 1.00 89.50 145 ILE A O 1
ATOM 1115 N N . ARG A 1 146 ? -4.387 5.136 -4.227 1.00 88.19 146 ARG A N 1
ATOM 1116 C CA . ARG A 1 146 ? -5.018 6.462 -4.129 1.00 88.19 146 ARG A CA 1
ATOM 1117 C C . ARG A 1 146 ? -4.560 7.220 -2.893 1.00 88.19 146 ARG A C 1
ATOM 1119 O O . ARG A 1 146 ? -4.312 8.421 -3.005 1.00 88.19 146 ARG A O 1
ATOM 1126 N N . ILE A 1 147 ? -4.399 6.535 -1.762 1.00 91.50 147 ILE A N 1
ATOM 1127 C CA . ILE A 1 147 ? -3.816 7.114 -0.545 1.00 91.50 147 ILE A CA 1
ATOM 1128 C C . ILE A 1 147 ? -2.400 7.601 -0.836 1.00 91.50 147 ILE A C 1
ATOM 1130 O O . ILE A 1 147 ? -2.108 8.780 -0.641 1.00 91.50 147 ILE A O 1
ATOM 1134 N N . MET A 1 148 ? -1.543 6.736 -1.384 1.00 92.12 148 MET A N 1
ATOM 1135 C CA . MET A 1 148 ? -0.175 7.110 -1.755 1.00 92.12 148 MET A CA 1
ATOM 1136 C C . MET A 1 148 ? -0.145 8.297 -2.730 1.00 92.12 148 MET A C 1
ATOM 1138 O O . MET A 1 148 ? 0.741 9.143 -2.633 1.00 92.12 148 MET A O 1
ATOM 1142 N N . ALA A 1 149 ? -1.112 8.396 -3.644 1.00 88.81 149 ALA A N 1
ATOM 1143 C CA . ALA A 1 149 ? -1.152 9.442 -4.658 1.00 88.81 149 ALA A CA 1
ATOM 1144 C C . ALA A 1 149 ? -1.730 10.784 -4.193 1.00 88.81 149 ALA A C 1
ATOM 1146 O O . ALA A 1 149 ? -1.352 11.812 -4.745 1.00 88.81 149 ALA A O 1
ATOM 1147 N N . ASN A 1 150 ? -2.628 10.798 -3.203 1.00 89.00 150 ASN A N 1
ATOM 1148 C CA . ASN A 1 150 ? -3.351 12.013 -2.790 1.00 89.00 150 ASN A CA 1
ATOM 1149 C C . ASN A 1 150 ? -3.028 12.478 -1.365 1.00 89.00 150 ASN A C 1
ATOM 1151 O O . ASN A 1 150 ? -3.307 13.621 -1.014 1.00 89.00 150 ASN A O 1
ATOM 1155 N N . LEU A 1 151 ? -2.420 11.612 -0.557 1.00 90.81 151 LEU A N 1
ATOM 1156 C CA . LEU A 1 151 ? -2.029 11.895 0.822 1.00 90.81 151 LEU A CA 1
ATOM 1157 C C . LEU A 1 151 ? -0.556 11.558 1.080 1.00 90.81 151 LEU A C 1
ATOM 1159 O O . LEU A 1 151 ? 0.120 12.291 1.795 1.00 90.81 151 LEU A O 1
ATOM 1163 N N . GLY A 1 152 ? -0.054 10.481 0.469 1.00 91.62 152 GLY A N 1
ATOM 1164 C CA . GLY A 1 152 ? 1.295 9.957 0.671 1.00 91.62 152 GLY A CA 1
ATOM 1165 C C . GLY A 1 152 ? 1.366 8.960 1.827 1.00 91.62 152 GLY A C 1
ATOM 1166 O O . GLY A 1 152 ? 0.381 8.293 2.146 1.00 91.62 152 GLY A O 1
ATOM 1167 N N . ALA A 1 153 ? 2.535 8.837 2.456 1.00 91.75 153 ALA A N 1
ATOM 1168 C CA . ALA A 1 153 ? 2.746 7.933 3.585 1.00 91.75 153 ALA A CA 1
ATOM 1169 C C . ALA A 1 153 ? 3.603 8.565 4.688 1.00 91.75 153 ALA A C 1
ATOM 1171 O O . ALA A 1 153 ? 4.562 9.295 4.433 1.00 91.75 153 ALA A O 1
ATOM 1172 N N . LEU A 1 154 ? 3.292 8.232 5.941 1.00 92.06 154 LEU A N 1
ATOM 1173 C CA . LEU A 1 154 ? 4.159 8.536 7.083 1.00 92.06 154 LEU A CA 1
ATOM 1174 C C . LEU A 1 154 ? 5.342 7.568 7.157 1.00 92.06 154 LEU A C 1
ATOM 1176 O O . LEU A 1 154 ? 5.277 6.465 6.617 1.00 92.06 154 LEU A O 1
ATOM 1180 N N . HIS A 1 155 ? 6.397 7.945 7.879 1.00 92.00 155 HIS A N 1
ATOM 1181 C CA . HIS A 1 155 ? 7.467 7.007 8.206 1.00 92.00 155 HIS A CA 1
ATOM 1182 C C . HIS A 1 155 ? 6.980 5.917 9.180 1.00 92.00 155 HIS A C 1
ATOM 1184 O O . HIS A 1 155 ? 6.216 6.181 10.110 1.00 92.00 155 HIS A O 1
ATOM 1190 N N . GLU A 1 156 ? 7.398 4.670 8.956 1.00 91.12 156 GLU A N 1
ATOM 1191 C CA . GLU A 1 156 ? 7.098 3.540 9.829 1.00 91.12 156 GLU A CA 1
ATOM 1192 C C . GLU A 1 156 ? 7.920 3.576 11.126 1.00 91.12 156 GLU A C 1
ATOM 1194 O O . GLU A 1 156 ? 9.039 3.059 11.179 1.00 91.12 156 GLU A O 1
ATOM 1199 N N . GLU A 1 157 ? 7.317 4.128 12.180 1.00 86.25 157 GLU A N 1
ATOM 1200 C CA . GLU A 1 157 ? 7.837 4.081 13.558 1.00 86.25 157 GLU A CA 1
ATOM 1201 C C . GLU A 1 157 ? 7.410 2.810 14.306 1.00 86.25 157 GLU A C 1
ATOM 1203 O O . GLU A 1 157 ? 8.156 2.247 15.105 1.00 86.25 157 GLU A O 1
ATOM 1208 N N . LYS A 1 158 ? 6.182 2.345 14.046 1.00 84.31 158 LYS A N 1
ATOM 1209 C CA . LYS A 1 158 ? 5.597 1.149 14.660 1.00 84.31 158 LYS A CA 1
ATOM 1210 C C . LYS A 1 158 ? 5.230 0.145 13.582 1.00 84.31 158 LYS A C 1
ATOM 1212 O O . LYS A 1 158 ? 4.592 0.493 12.592 1.00 84.31 158 LYS A O 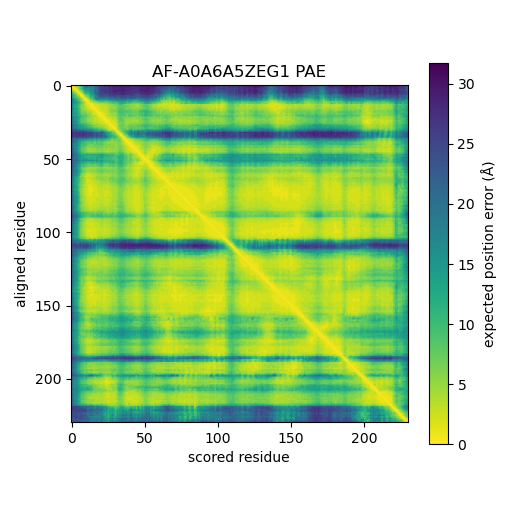1
ATOM 1217 N N . THR A 1 159 ? 5.603 -1.107 13.810 1.00 83.19 159 THR A N 1
ATOM 1218 C CA . THR A 1 159 ? 5.258 -2.211 12.916 1.00 83.19 159 THR A CA 1
ATOM 1219 C C . THR A 1 159 ? 3.757 -2.469 12.945 1.00 83.19 159 THR A C 1
ATOM 1221 O O . THR A 1 159 ? 3.151 -2.540 14.014 1.00 83.19 159 THR A O 1
ATOM 1224 N N . LEU A 1 160 ? 3.172 -2.647 11.762 1.00 84.00 160 LEU A N 1
ATOM 1225 C CA . LEU A 1 160 ? 1.810 -3.138 11.622 1.00 84.00 160 LEU A CA 1
ATOM 1226 C C . LEU A 1 160 ? 1.731 -4.592 12.098 1.00 84.00 160 LEU A C 1
ATOM 1228 O O . LEU A 1 160 ? 2.189 -5.500 11.410 1.00 84.00 160 LEU A O 1
ATOM 1232 N N . SER A 1 161 ? 1.163 -4.802 13.281 1.00 82.31 161 SER A N 1
ATOM 1233 C CA . SER A 1 161 ? 0.833 -6.127 13.794 1.00 82.31 161 SER A CA 1
ATOM 1234 C C . SER A 1 161 ? -0.281 -6.043 14.835 1.00 82.31 161 SER A C 1
ATOM 1236 O O . SER A 1 161 ? -0.393 -5.076 15.592 1.00 82.31 161 SER A O 1
ATOM 1238 N N . ALA A 1 162 ? -1.119 -7.073 14.871 1.00 84.38 162 ALA A N 1
ATOM 1239 C CA . ALA A 1 162 ? -2.083 -7.314 15.932 1.00 84.38 162 ALA A CA 1
ATOM 1240 C C . ALA A 1 162 ? -2.385 -8.810 16.016 1.00 84.38 162 ALA A C 1
ATOM 1242 O O . ALA A 1 162 ? -2.227 -9.542 15.038 1.00 84.38 162 ALA A O 1
ATOM 1243 N N . LYS A 1 163 ? -2.825 -9.243 17.198 1.00 85.81 163 LYS A N 1
ATOM 1244 C CA . LYS A 1 163 ? -3.492 -10.532 17.377 1.00 85.81 163 LYS A CA 1
ATOM 1245 C C . LYS A 1 163 ? -4.988 -10.279 17.293 1.00 85.81 163 LYS A C 1
ATOM 1247 O O . LYS A 1 163 ? -5.495 -9.471 18.073 1.00 85.81 163 LYS A O 1
ATOM 1252 N N . LEU A 1 164 ? -5.653 -10.923 16.343 1.00 86.12 164 LEU A N 1
ATOM 1253 C CA . LEU A 1 164 ? -7.098 -10.806 16.199 1.00 86.12 164 LEU A CA 1
ATOM 1254 C C . LEU A 1 164 ? -7.788 -11.656 17.267 1.00 86.12 164 LEU A C 1
ATOM 1256 O O . LEU A 1 164 ? -7.268 -12.691 17.692 1.00 86.12 164 LEU A O 1
ATOM 1260 N N . VAL A 1 165 ? -8.943 -11.188 17.731 1.00 87.94 165 VAL A N 1
ATOM 1261 C CA . VAL A 1 165 ? -9.817 -11.951 18.623 1.00 87.94 165 VAL A CA 1
ATOM 1262 C C . VAL A 1 165 ? -10.985 -12.461 17.805 1.00 87.94 165 VAL A C 1
ATOM 1264 O O . VAL A 1 165 ? -11.488 -11.758 16.936 1.00 87.94 165 VAL A O 1
ATOM 1267 N N . LYS A 1 166 ? -11.397 -13.695 18.078 1.00 86.50 166 LYS A N 1
ATOM 1268 C CA . LYS A 1 166 ? -12.485 -14.349 17.370 1.00 86.50 166 LYS A CA 1
ATOM 1269 C C . LYS A 1 166 ? -13.732 -14.369 18.236 1.00 86.50 166 LYS A C 1
ATOM 1271 O O . LYS A 1 166 ? -13.677 -14.842 19.372 1.00 86.50 166 LYS A O 1
ATOM 1276 N N . ASP A 1 167 ? -14.838 -13.868 17.706 1.00 81.88 167 ASP A N 1
ATOM 1277 C CA . ASP A 1 167 ? -16.127 -13.934 18.380 1.00 81.88 167 ASP A CA 1
ATOM 1278 C C . ASP A 1 167 ? -16.631 -15.393 18.359 1.00 81.88 167 ASP A C 1
ATOM 1280 O O . ASP A 1 167 ? -16.751 -15.988 17.284 1.00 81.88 167 ASP A O 1
ATOM 1284 N N . PRO A 1 168 ? -16.913 -16.013 19.520 1.00 83.19 168 PRO A N 1
ATOM 1285 C CA . PRO A 1 168 ? -17.345 -17.408 19.584 1.00 83.19 168 PRO A CA 1
ATOM 1286 C C . PRO A 1 168 ? -18.746 -17.648 19.000 1.00 83.19 168 PRO A C 1
ATOM 1288 O O . PRO A 1 168 ? -19.090 -18.793 18.716 1.00 83.19 168 PRO A O 1
ATOM 1291 N N . SER A 1 169 ? -19.558 -16.602 18.844 1.00 84.75 169 SER A N 1
ATOM 1292 C CA . SER A 1 169 ? -20.934 -16.678 18.352 1.00 84.75 169 SER A CA 1
ATOM 1293 C C . SER A 1 169 ? -21.043 -16.449 16.845 1.00 84.75 169 SER A C 1
ATOM 1295 O O . SER A 1 169 ? -21.780 -17.170 16.175 1.00 84.75 169 SER A O 1
ATOM 1297 N N . THR A 1 170 ? -20.291 -15.490 16.299 1.00 81.25 170 THR A N 1
ATOM 1298 C CA . THR A 1 170 ? -20.319 -15.153 14.864 1.00 81.25 170 THR A CA 1
ATOM 1299 C C . THR A 1 170 ? -19.155 -15.756 14.087 1.00 81.25 170 THR A C 1
ATOM 1301 O O . THR A 1 170 ? -19.202 -15.799 12.860 1.00 81.25 170 THR A O 1
ATOM 1304 N N . ASN A 1 171 ? -18.124 -16.254 14.782 1.00 79.06 171 ASN A N 1
ATOM 1305 C CA . ASN A 1 171 ? -16.873 -16.744 14.201 1.00 79.06 171 ASN A CA 1
ATOM 1306 C C . ASN A 1 171 ? -16.087 -15.648 13.443 1.00 79.06 171 ASN A C 1
ATOM 1308 O O . ASN A 1 171 ? 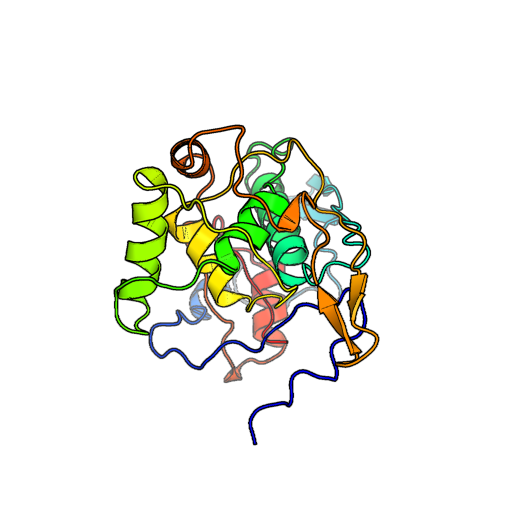-15.128 -15.971 12.742 1.00 79.06 171 ASN A O 1
ATOM 1312 N N . GLU A 1 172 ? -16.464 -14.374 13.605 1.00 80.88 172 GLU A N 1
ATOM 1313 C CA . GLU A 1 172 ? -15.798 -13.214 13.007 1.00 80.88 172 GLU A CA 1
ATOM 1314 C C . GLU A 1 172 ? -14.553 -12.808 13.801 1.00 80.88 172 GLU A C 1
ATOM 1316 O O . GLU A 1 172 ? -14.493 -12.953 15.025 1.00 80.88 172 GLU A O 1
ATOM 1321 N N . GLU A 1 173 ? -13.554 -12.277 13.098 1.00 85.44 173 GLU A N 1
ATOM 1322 C CA . GLU A 1 173 ? -12.322 -11.762 13.691 1.00 85.44 173 GLU A CA 1
ATOM 1323 C C . GLU A 1 173 ? -12.375 -10.235 13.827 1.00 85.44 173 GLU A C 1
ATOM 1325 O O . GLU A 1 173 ? -12.732 -9.513 12.894 1.00 85.44 173 GLU A O 1
ATOM 1330 N N . TYR A 1 174 ? -11.990 -9.733 14.999 1.00 88.31 174 TYR A N 1
ATOM 1331 C CA . TYR A 1 174 ? -12.011 -8.313 15.325 1.00 88.31 174 TYR A CA 1
ATOM 1332 C C . TYR A 1 174 ? -10.743 -7.878 16.063 1.00 88.31 174 TYR A C 1
ATOM 1334 O O . TYR A 1 174 ? -9.999 -8.679 16.644 1.00 88.31 174 TYR A O 1
ATOM 1342 N N . PHE A 1 175 ? -10.483 -6.573 16.040 1.00 90.69 175 PHE A N 1
ATOM 1343 C CA . PHE A 1 175 ? -9.370 -5.984 16.769 1.00 90.69 175 PHE A CA 1
ATOM 1344 C C . PHE A 1 175 ? -9.710 -5.869 18.260 1.00 90.69 175 PHE A C 1
ATOM 1346 O O . PHE A 1 175 ? -10.719 -5.252 18.608 1.00 90.69 175 PHE A O 1
ATOM 1353 N N . PRO A 1 176 ? -8.868 -6.384 19.176 1.00 90.25 176 PRO A N 1
ATOM 1354 C CA . PRO A 1 176 ? -9.067 -6.121 20.594 1.00 90.25 176 PRO A CA 1
ATOM 1355 C C . PRO A 1 176 ? -8.927 -4.615 20.893 1.00 90.25 176 PRO A C 1
ATOM 1357 O O . PRO A 1 176 ? -8.201 -3.907 20.182 1.00 90.25 176 PRO A O 1
ATOM 1360 N N . PRO A 1 177 ? -9.568 -4.103 21.962 1.00 89.25 177 PRO A N 1
ATOM 1361 C CA . PRO A 1 177 ? -9.422 -2.708 22.367 1.00 89.25 177 PRO A CA 1
ATOM 1362 C C . PRO A 1 177 ? -7.949 -2.299 22.506 1.00 89.25 177 PRO A C 1
ATOM 1364 O O . PRO A 1 177 ? -7.168 -2.964 23.184 1.00 89.25 177 PRO A O 1
ATOM 1367 N N . GLY A 1 178 ? -7.569 -1.200 21.851 1.00 87.62 178 GLY A N 1
ATOM 1368 C CA . GLY A 1 178 ? -6.200 -0.678 21.874 1.00 87.62 178 GLY A CA 1
ATOM 1369 C C . GLY A 1 178 ? -5.219 -1.341 20.898 1.00 87.62 178 GLY A C 1
ATOM 1370 O O . GLY A 1 178 ? -4.041 -0.981 20.907 1.00 87.62 178 GLY A O 1
ATOM 1371 N N . ALA A 1 179 ? -5.661 -2.279 20.051 1.00 90.50 179 ALA A N 1
ATOM 1372 C CA . ALA A 1 179 ? -4.815 -2.818 18.988 1.00 90.50 179 ALA A CA 1
ATOM 1373 C C . ALA A 1 179 ? -4.319 -1.689 18.070 1.00 90.50 179 ALA A C 1
ATOM 1375 O O . ALA A 1 179 ? -5.104 -0.884 17.588 1.00 90.50 179 ALA A O 1
ATOM 1376 N N . LEU A 1 180 ? -3.017 -1.632 17.777 1.00 90.44 180 LEU A N 1
ATOM 1377 C CA . LEU A 1 180 ? -2.465 -0.554 16.946 1.00 90.44 180 LEU A CA 1
ATOM 1378 C C . LEU A 1 180 ? -3.196 -0.362 15.604 1.00 90.44 180 LEU A C 1
ATOM 1380 O O . LEU A 1 180 ? -3.472 0.790 15.280 1.00 90.44 180 LEU A O 1
ATOM 1384 N N . PRO A 1 181 ? -3.556 -1.423 14.845 1.00 90.12 181 PRO A N 1
ATOM 1385 C CA . PRO A 1 181 ? -4.244 -1.270 13.563 1.00 90.12 181 PRO A CA 1
ATOM 1386 C C . PRO A 1 181 ? -5.638 -0.664 13.670 1.00 90.12 181 PRO A C 1
ATOM 1388 O O . PRO A 1 181 ? -6.127 -0.163 12.664 1.00 90.12 181 PRO A O 1
ATOM 1391 N N . SER A 1 182 ? -6.272 -0.689 14.850 1.00 90.56 182 SER A N 1
ATOM 1392 C CA . SER A 1 182 ? -7.586 -0.078 15.049 1.00 90.56 182 SER A CA 1
ATOM 1393 C C . SER A 1 182 ? -7.539 1.397 15.415 1.00 90.56 182 SER A C 1
ATOM 1395 O O . SER A 1 182 ? -8.573 2.064 15.356 1.00 90.56 182 SER A O 1
ATOM 1397 N N . LEU A 1 183 ? -6.373 1.915 15.794 1.00 89.44 183 LEU A N 1
ATOM 1398 C CA . LEU A 1 183 ? -6.226 3.274 16.291 1.00 89.44 183 LEU A CA 1
ATOM 1399 C C . LEU A 1 183 ? -5.769 4.220 15.187 1.00 89.44 183 LEU A C 1
ATOM 1401 O O . LEU A 1 183 ? -4.896 3.888 14.383 1.00 89.44 183 LEU A O 1
ATOM 1405 N N . ALA A 1 184 ? -6.306 5.440 15.222 1.00 85.44 184 ALA A N 1
ATOM 1406 C CA . ALA A 1 184 ? -5.783 6.527 14.415 1.00 85.44 184 ALA A CA 1
ATOM 1407 C C . ALA A 1 184 ? -4.270 6.708 14.682 1.00 85.44 184 ALA A C 1
ATOM 1409 O O . ALA A 1 184 ? -3.811 6.569 15.824 1.00 85.44 184 ALA A O 1
ATOM 1410 N N . PRO A 1 185 ? -3.458 6.993 13.652 1.00 81.56 185 PRO A N 1
ATOM 1411 C CA . PRO A 1 185 ? -2.038 7.283 13.819 1.00 81.56 185 PRO A CA 1
ATOM 1412 C C . PRO A 1 185 ? -1.826 8.560 14.656 1.00 81.56 185 PRO A C 1
ATOM 1414 O O . PRO A 1 185 ? -1.920 9.671 14.149 1.00 81.56 185 PRO A O 1
ATOM 1417 N N . ASN A 1 186 ? -1.521 8.407 15.949 1.00 66.69 186 ASN A N 1
ATOM 1418 C CA . ASN A 1 186 ? -1.494 9.520 16.916 1.00 66.69 186 ASN A CA 1
ATOM 1419 C C . ASN A 1 186 ? -0.142 10.257 17.045 1.00 66.69 186 ASN A C 1
ATOM 1421 O O . ASN A 1 186 ? 0.011 11.074 17.949 1.00 66.69 186 ASN A O 1
ATOM 1425 N N . SER A 1 187 ? 0.872 9.956 16.224 1.00 57.06 187 SER A N 1
ATOM 1426 C CA . SER A 1 187 ? 2.246 10.440 16.465 1.00 57.06 187 SER A CA 1
ATOM 1427 C C . SER A 1 187 ? 2.736 11.552 15.535 1.00 57.06 187 SER A C 1
ATOM 1429 O O . SER A 1 187 ? 3.704 12.220 15.884 1.00 57.06 187 SER A O 1
ATOM 1431 N N . LEU A 1 188 ? 2.106 11.770 14.376 1.00 64.94 188 LEU A N 1
ATOM 1432 C CA . LEU A 1 188 ? 2.510 12.790 13.401 1.00 64.94 188 LEU A CA 1
ATOM 1433 C C . LEU A 1 188 ? 1.280 13.340 12.665 1.00 64.94 188 LEU A C 1
ATOM 1435 O O . LEU A 1 188 ? 0.351 12.573 12.403 1.00 64.94 188 LEU A O 1
ATOM 1439 N N . PRO A 1 189 ? 1.260 14.639 12.307 1.00 77.31 189 PRO A N 1
ATOM 1440 C CA . PRO A 1 189 ? 0.166 15.189 11.523 1.00 77.31 189 PRO A CA 1
ATOM 1441 C C . PRO A 1 189 ? 0.116 14.486 10.163 1.00 77.31 189 PRO A C 1
ATOM 1443 O O . PRO A 1 189 ? 1.150 14.255 9.537 1.00 77.31 189 PRO A O 1
ATOM 1446 N N . PHE A 1 190 ? -1.090 14.169 9.690 1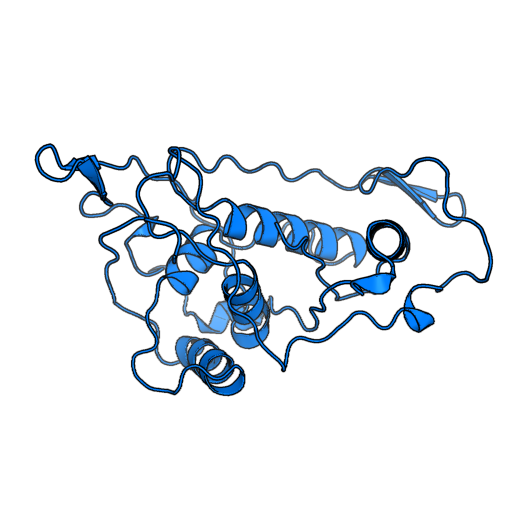.00 85.94 190 PHE A N 1
ATOM 1447 C CA . PHE A 1 190 ? -1.303 13.539 8.382 1.00 85.94 190 PHE A CA 1
ATOM 1448 C C . PHE A 1 190 ? -0.682 14.357 7.235 1.00 85.94 190 PHE A C 1
ATOM 1450 O O . PHE A 1 190 ? -0.285 13.786 6.224 1.00 85.94 190 PHE A O 1
ATOM 1457 N N . SER A 1 191 ? -0.504 15.671 7.407 1.00 85.62 191 SER A N 1
ATOM 1458 C CA . SER A 1 191 ? 0.230 16.528 6.469 1.00 85.62 191 SER A CA 1
ATOM 1459 C C . SER A 1 191 ? 1.692 16.112 6.252 1.00 85.62 191 SER A C 1
ATOM 1461 O O . SER A 1 191 ? 2.210 16.285 5.154 1.00 85.62 191 SER A O 1
ATOM 1463 N N . ALA A 1 192 ? 2.357 15.487 7.232 1.00 87.38 192 ALA A N 1
ATOM 1464 C CA . ALA A 1 192 ? 3.722 14.982 7.057 1.00 87.38 192 ALA A CA 1
ATOM 1465 C C . ALA A 1 192 ? 3.806 13.847 6.017 1.00 87.38 192 ALA A C 1
ATOM 1467 O O . ALA A 1 192 ? 4.873 13.616 5.448 1.00 87.38 192 ALA A O 1
ATOM 1468 N N . ALA A 1 193 ? 2.690 13.164 5.730 1.00 87.19 193 ALA A N 1
ATOM 1469 C CA . ALA A 1 193 ? 2.635 12.104 4.727 1.00 87.19 193 ALA A CA 1
ATOM 1470 C C . ALA A 1 193 ? 2.868 12.632 3.299 1.00 87.19 193 ALA A C 1
ATOM 1472 O O . ALA A 1 193 ? 3.401 11.909 2.453 1.00 87.19 193 ALA A O 1
ATOM 1473 N N . GLN A 1 194 ? 2.558 13.912 3.055 1.00 87.12 194 GLN A N 1
ATOM 1474 C CA . GLN A 1 194 ? 2.631 14.547 1.735 1.00 87.12 194 GLN A CA 1
ATOM 1475 C C . GLN A 1 194 ? 4.060 14.611 1.174 1.00 87.12 194 GLN A C 1
ATOM 1477 O O . GLN A 1 194 ? 4.251 14.723 -0.034 1.00 87.12 194 GLN A O 1
ATOM 1482 N N . MET A 1 195 ? 5.079 14.464 2.027 1.00 84.94 195 MET A N 1
ATOM 1483 C CA . MET A 1 195 ? 6.483 14.384 1.605 1.00 84.94 195 MET A CA 1
ATOM 1484 C C . MET A 1 195 ? 6.793 13.123 0.778 1.00 84.94 195 MET A C 1
ATOM 1486 O O . MET A 1 195 ? 7.805 13.078 0.079 1.00 84.94 195 MET A O 1
ATOM 1490 N N . HIS A 1 196 ? 5.933 12.101 0.841 1.00 85.25 196 HIS A N 1
ATOM 1491 C CA . HIS A 1 196 ? 6.140 10.797 0.208 1.00 85.25 196 HIS A CA 1
ATOM 1492 C C . HIS A 1 196 ? 4.932 10.361 -0.628 1.00 85.25 196 HIS A C 1
ATOM 1494 O O . HIS A 1 196 ? 4.401 9.263 -0.457 1.00 85.25 196 HIS A O 1
ATOM 1500 N N . MET A 1 197 ? 4.500 11.233 -1.539 1.00 84.38 197 MET A N 1
ATOM 1501 C CA . MET A 1 197 ? 3.433 10.938 -2.497 1.00 84.38 197 MET A CA 1
ATOM 1502 C C . MET A 1 197 ? 3.946 10.204 -3.745 1.00 84.38 197 MET A C 1
ATOM 1504 O O . MET A 1 197 ? 5.075 10.408 -4.199 1.00 84.38 197 MET A O 1
ATOM 1508 N N . THR A 1 198 ? 3.095 9.361 -4.333 1.00 73.31 198 THR A N 1
ATOM 1509 C CA . THR A 1 198 ? 3.318 8.747 -5.652 1.00 73.31 198 THR A CA 1
ATOM 1510 C C . THR A 1 198 ? 2.595 9.527 -6.739 1.00 73.31 198 THR A C 1
ATOM 1512 O O . THR A 1 198 ? 1.423 9.841 -6.590 1.00 73.31 198 THR A O 1
ATOM 1515 N N . PHE A 1 199 ? 3.244 9.781 -7.871 1.00 62.97 199 PHE A N 1
ATOM 1516 C CA . PHE A 1 199 ? 2.673 10.654 -8.904 1.00 62.97 199 PHE A CA 1
ATOM 1517 C C . PHE A 1 199 ? 2.011 9.904 -10.066 1.00 62.97 199 PHE A C 1
ATOM 1519 O O . PHE A 1 199 ? 1.316 10.526 -10.867 1.00 62.97 199 PHE A O 1
ATOM 1526 N N . HIS A 1 200 ? 2.212 8.585 -10.189 1.00 71.69 200 HIS A N 1
ATOM 1527 C CA . HIS A 1 200 ? 1.633 7.827 -11.294 1.00 71.69 200 HIS A CA 1
ATOM 1528 C C . HIS A 1 200 ? 1.426 6.344 -10.971 1.00 71.69 200 HIS A C 1
ATOM 1530 O O . HIS A 1 200 ? 2.324 5.661 -10.474 1.00 71.69 200 HIS A O 1
ATOM 1536 N N . CYS A 1 201 ? 0.248 5.841 -11.323 1.00 74.94 201 CYS A N 1
ATOM 1537 C CA . CYS A 1 201 ? -0.080 4.425 -11.353 1.00 74.94 201 CYS A CA 1
ATOM 1538 C C . CYS A 1 201 ? -0.938 4.169 -12.589 1.00 74.94 201 CYS A C 1
ATOM 1540 O O . CYS A 1 201 ? -1.836 4.956 -12.885 1.00 74.94 201 CYS A O 1
ATOM 1542 N N . ALA A 1 202 ? -0.673 3.073 -13.290 1.00 81.38 202 ALA A N 1
ATOM 1543 C CA . ALA A 1 202 ? -1.509 2.616 -14.386 1.00 81.38 202 ALA A CA 1
ATOM 1544 C C . ALA A 1 202 ? -1.586 1.086 -14.384 1.00 81.38 202 ALA A C 1
ATOM 1546 O O . ALA A 1 202 ? -0.699 0.393 -13.882 1.00 81.38 202 ALA A O 1
ATOM 1547 N N . ARG A 1 203 ? -2.677 0.551 -14.924 1.00 82.56 203 ARG A N 1
ATOM 1548 C CA . ARG A 1 203 ? -2.883 -0.888 -15.076 1.00 82.56 203 ARG A CA 1
ATOM 1549 C C . ARG A 1 203 ? -2.228 -1.363 -16.368 1.00 82.56 203 ARG A C 1
ATOM 1551 O O . ARG A 1 203 ? -2.365 -0.688 -17.387 1.00 82.56 203 ARG A O 1
ATOM 1558 N N . PRO A 1 204 ? -1.548 -2.514 -16.378 1.00 80.44 204 PRO A N 1
ATOM 1559 C CA . PRO A 1 204 ? -1.003 -3.055 -17.613 1.00 80.44 204 PRO A CA 1
ATOM 1560 C C . PRO A 1 204 ? -2.096 -3.366 -18.627 1.00 80.44 204 PRO A C 1
ATOM 1562 O O . PRO A 1 204 ? -3.235 -3.681 -18.278 1.00 80.44 204 PRO A O 1
ATOM 1565 N N . HIS A 1 205 ? -1.717 -3.278 -19.895 1.00 80.06 205 HIS A N 1
ATOM 1566 C CA . HIS A 1 205 ? -2.630 -3.440 -21.010 1.00 80.06 205 HIS A CA 1
ATOM 1567 C C . HIS A 1 205 ? -3.100 -4.899 -21.132 1.00 80.06 205 HIS A C 1
ATOM 1569 O O . HIS A 1 205 ? -2.291 -5.806 -21.346 1.00 80.06 205 HIS A O 1
ATOM 1575 N N . GLU A 1 206 ? -4.412 -5.136 -21.026 1.00 78.38 206 GLU A N 1
ATOM 1576 C CA . GLU A 1 206 ? -4.982 -6.493 -20.954 1.00 78.38 206 GLU A CA 1
ATOM 1577 C C . GLU A 1 206 ? -4.672 -7.338 -22.203 1.00 78.38 206 GLU A C 1
ATOM 1579 O O . GLU A 1 206 ? -4.356 -8.520 -22.082 1.00 78.38 206 GLU A O 1
ATOM 1584 N N . SER A 1 207 ? -4.673 -6.737 -23.401 1.00 77.50 207 SER A N 1
ATOM 1585 C CA . SER A 1 207 ? -4.416 -7.466 -24.658 1.00 77.50 207 SER A CA 1
ATOM 1586 C C . SER A 1 207 ? -2.988 -8.008 -24.799 1.00 77.50 207 SER A C 1
ATOM 1588 O O . SER A 1 207 ? -2.760 -8.927 -25.582 1.00 77.50 207 SER A O 1
ATOM 1590 N N . MET A 1 208 ? -2.028 -7.456 -24.054 1.00 72.56 208 MET A N 1
ATOM 1591 C CA . MET A 1 208 ? -0.631 -7.898 -24.065 1.00 72.56 208 MET A CA 1
ATOM 1592 C C . MET A 1 208 ? -0.338 -8.940 -22.977 1.00 72.56 208 MET A C 1
ATOM 1594 O O . MET A 1 208 ? 0.733 -9.550 -22.976 1.00 72.56 208 MET A O 1
ATOM 1598 N N . GLY A 1 209 ? -1.273 -9.149 -22.044 1.00 81.19 209 GLY A N 1
ATOM 1599 C CA . GLY A 1 209 ? -1.178 -10.152 -20.989 1.00 81.19 209 GLY A CA 1
ATOM 1600 C C . GLY A 1 209 ? 0.154 -10.109 -20.232 1.00 81.19 209 GLY A C 1
ATOM 1601 O O . GLY A 1 209 ? 0.593 -9.065 -19.748 1.00 81.19 209 GLY A O 1
ATOM 1602 N N . ALA A 1 210 ? 0.819 -11.264 -20.142 1.00 81.50 210 ALA A N 1
ATOM 1603 C CA . ALA A 1 210 ? 2.095 -11.408 -19.442 1.00 81.50 210 ALA A CA 1
ATOM 1604 C C . ALA A 1 210 ? 3.244 -10.605 -20.079 1.00 81.50 210 ALA A C 1
ATOM 1606 O O . ALA A 1 210 ? 4.229 -10.319 -19.403 1.00 81.50 210 ALA A O 1
ATOM 1607 N N . GLU A 1 211 ? 3.148 -10.230 -21.355 1.00 81.19 211 GLU A N 1
ATOM 1608 C CA . GLU A 1 211 ? 4.222 -9.505 -22.032 1.00 81.19 211 GLU A CA 1
ATOM 1609 C C . GLU A 1 211 ? 4.298 -8.048 -21.571 1.00 81.19 211 GLU A C 1
ATOM 1611 O O . GLU A 1 211 ? 5.386 -7.558 -21.272 1.00 81.19 211 GLU A O 1
ATOM 1616 N N . CYS A 1 212 ? 3.145 -7.394 -21.376 1.00 80.31 212 CYS A N 1
ATOM 1617 C CA . CYS A 1 212 ? 3.102 -6.060 -20.771 1.00 80.31 212 CYS A CA 1
ATOM 1618 C C . CYS A 1 212 ? 3.756 -6.067 -19.386 1.00 80.31 212 CYS A C 1
ATOM 1620 O O . CYS A 1 212 ? 4.505 -5.155 -19.055 1.00 80.31 212 CYS A O 1
ATOM 1622 N N . TRP A 1 213 ? 3.527 -7.118 -18.593 1.00 80.50 213 TRP A N 1
ATOM 1623 C CA . TRP A 1 213 ? 4.135 -7.264 -17.272 1.00 80.50 213 TRP A CA 1
ATOM 1624 C C . TRP A 1 213 ? 5.654 -7.321 -17.318 1.00 80.50 213 TRP A C 1
ATOM 1626 O O . TRP A 1 213 ? 6.313 -6.589 -16.580 1.00 80.50 213 TRP A O 1
ATOM 1636 N N . LYS A 1 214 ? 6.216 -8.160 -18.192 1.00 81.75 214 LYS A N 1
ATOM 1637 C CA . LYS A 1 214 ? 7.672 -8.266 -18.338 1.00 81.75 214 LYS A CA 1
ATOM 1638 C C . LYS A 1 214 ? 8.275 -6.924 -18.745 1.00 81.75 214 LYS A C 1
ATOM 1640 O O . LYS A 1 214 ? 9.256 -6.493 -18.142 1.00 81.75 214 LYS A O 1
ATOM 1645 N N . GLN A 1 215 ? 7.644 -6.241 -19.700 1.00 80.06 215 GLN A N 1
ATOM 1646 C CA . GLN A 1 215 ? 8.081 -4.926 -20.155 1.00 80.06 215 GLN A CA 1
ATOM 1647 C C . GLN A 1 215 ? 7.984 -3.862 -19.053 1.00 80.06 215 GLN A C 1
ATOM 1649 O O . GLN A 1 215 ? 8.948 -3.135 -18.842 1.00 80.06 215 GLN A O 1
ATOM 1654 N N . CYS A 1 216 ? 6.887 -3.796 -18.290 1.00 79.19 216 CYS A N 1
ATOM 1655 C CA . CYS A 1 216 ? 6.749 -2.858 -17.168 1.00 79.19 216 CYS A CA 1
ATOM 1656 C C . CYS A 1 216 ? 7.824 -3.079 -16.095 1.00 79.19 216 CYS A C 1
ATOM 1658 O O . CYS A 1 216 ? 8.426 -2.126 -15.594 1.00 79.19 216 CYS A O 1
ATOM 1660 N N . ILE A 1 217 ? 8.065 -4.344 -15.740 1.00 80.25 217 ILE A N 1
ATOM 1661 C CA . ILE A 1 217 ? 9.003 -4.732 -14.684 1.00 80.25 217 ILE A CA 1
ATOM 1662 C C . ILE A 1 217 ? 10.453 -4.428 -15.099 1.00 80.25 217 ILE A C 1
ATOM 1664 O O . ILE A 1 217 ? 11.221 -3.868 -14.306 1.00 80.25 217 ILE A O 1
ATOM 1668 N N . GLN A 1 218 ? 10.820 -4.750 -16.342 1.00 76.69 218 GLN A N 1
ATOM 1669 C CA . GLN A 1 218 ? 12.157 -4.496 -16.875 1.00 76.69 218 GLN A CA 1
ATOM 1670 C C . GLN A 1 218 ? 12.377 -3.013 -17.193 1.00 76.69 218 GLN A C 1
ATOM 1672 O O . GLN A 1 218 ? 13.339 -2.408 -16.713 1.00 76.69 218 GLN A O 1
ATOM 1677 N N . GLY A 1 219 ? 11.491 -2.443 -18.010 1.00 71.56 219 GLY A N 1
ATOM 1678 C CA . GLY A 1 219 ? 11.638 -1.124 -18.617 1.00 71.56 219 GLY A CA 1
ATOM 1679 C C . GLY A 1 219 ? 11.504 0.023 -17.628 1.00 71.56 219 GLY A C 1
ATOM 1680 O O . GLY A 1 219 ? 12.081 1.070 -17.880 1.00 71.56 219 GLY A O 1
ATOM 1681 N N . TRP A 1 220 ? 10.791 -0.201 -16.515 1.00 64.38 220 TRP A N 1
ATOM 1682 C CA . TRP A 1 220 ? 10.560 0.722 -15.398 1.00 64.38 220 TRP A CA 1
ATOM 1683 C C . TRP A 1 220 ? 10.614 2.201 -15.761 1.00 64.38 220 TRP A C 1
ATOM 1685 O O . TRP A 1 220 ? 11.668 2.830 -15.847 1.00 64.38 220 TRP A O 1
ATOM 1695 N N . LEU A 1 221 ? 9.435 2.790 -15.870 1.00 55.69 221 LEU A N 1
ATOM 1696 C CA . LEU A 1 221 ? 9.313 4.230 -15.967 1.00 55.69 221 LEU A CA 1
ATOM 1697 C C . LEU A 1 221 ? 9.550 4.842 -14.571 1.00 55.69 221 LEU A C 1
ATOM 1699 O O . LEU A 1 221 ? 8.860 4.461 -13.617 1.00 55.69 221 LEU A O 1
ATOM 1703 N N . PRO A 1 222 ? 10.507 5.777 -14.411 1.00 43.91 222 PRO A N 1
ATOM 1704 C CA . PRO A 1 222 ? 10.726 6.454 -13.140 1.00 43.91 222 PRO A CA 1
ATOM 1705 C C . PRO A 1 222 ? 9.428 7.073 -12.610 1.00 43.91 222 PRO A C 1
ATOM 1707 O O . PRO A 1 222 ? 8.744 7.801 -13.325 1.00 43.91 222 PRO A O 1
ATOM 1710 N N . GLY A 1 223 ? 9.089 6.794 -11.348 1.00 42.66 223 GLY A N 1
ATOM 1711 C CA . GLY A 1 223 ? 7.904 7.361 -10.690 1.00 42.66 223 GLY A CA 1
ATOM 1712 C C . GLY A 1 223 ? 6.585 6.612 -10.910 1.00 42.66 223 GLY A C 1
ATOM 1713 O O . GLY A 1 223 ? 5.556 7.108 -10.454 1.00 42.66 223 GLY A O 1
ATOM 1714 N N . GLN A 1 224 ? 6.603 5.437 -11.550 1.00 53.44 224 GLN A N 1
ATOM 1715 C CA . GLN A 1 224 ? 5.413 4.600 -11.735 1.00 53.44 224 GLN A CA 1
ATOM 1716 C C . GLN A 1 224 ? 5.458 3.376 -10.805 1.00 53.44 224 GLN A C 1
ATOM 1718 O O . GLN A 1 224 ? 6.465 2.665 -10.751 1.00 53.44 224 GLN A O 1
ATOM 1723 N N . LEU A 1 225 ? 4.384 3.153 -10.039 1.00 52.50 225 LEU A N 1
ATOM 1724 C CA . LEU A 1 225 ? 4.168 1.906 -9.299 1.00 52.50 225 LEU A CA 1
ATOM 1725 C C . LEU A 1 225 ? 3.241 0.995 -10.108 1.00 52.50 225 LEU A C 1
ATOM 1727 O O . LEU A 1 225 ? 2.209 1.441 -10.603 1.00 52.50 225 LEU A O 1
ATOM 1731 N N . TRP A 1 226 ? 3.609 -0.280 -10.213 1.00 52.34 226 TRP A N 1
ATOM 1732 C CA . TRP A 1 226 ? 2.887 -1.284 -10.992 1.00 52.34 226 TRP A CA 1
ATOM 1733 C C . TRP A 1 226 ? 2.369 -2.381 -10.075 1.00 52.34 226 TRP A C 1
ATOM 1735 O O . TRP A 1 226 ? 3.156 -2.957 -9.324 1.00 52.34 226 TRP A O 1
ATOM 1745 N N . PHE A 1 227 ? 1.077 -2.704 -10.159 1.00 42.69 227 PHE A N 1
ATOM 1746 C CA . PHE A 1 227 ? 0.475 -3.759 -9.344 1.00 42.69 227 PHE A CA 1
ATOM 1747 C C . PHE A 1 227 ? -0.327 -4.754 -10.171 1.00 42.69 227 PHE A C 1
ATOM 1749 O O . PHE A 1 227 ? -1.143 -4.328 -10.996 1.00 42.69 227 PHE A O 1
ATOM 1756 N N . PRO A 1 228 ? -0.106 -6.067 -9.979 1.00 29.02 228 PRO A N 1
ATOM 1757 C CA . PRO A 1 228 ? -0.922 -7.082 -10.615 1.00 29.02 228 PRO A CA 1
ATOM 1758 C C . PRO A 1 228 ? -2.376 -6.967 -10.191 1.00 29.02 228 PRO A C 1
ATOM 1760 O O . PRO A 1 228 ? -2.677 -6.754 -9.020 1.00 29.02 228 PRO A O 1
ATOM 1763 N N . ARG A 1 229 ? -3.274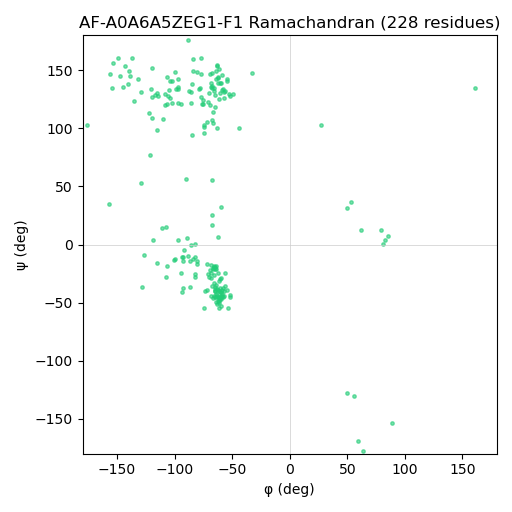 -7.149 -11.164 1.00 30.28 229 ARG A N 1
ATOM 1764 C CA . ARG A 1 229 ? -4.659 -7.512 -10.883 1.00 30.28 229 ARG A CA 1
ATOM 1765 C C . ARG A 1 229 ? -4.618 -8.968 -10.410 1.00 30.28 229 ARG A C 1
ATOM 1767 O O . ARG A 1 229 ? -4.325 -9.845 -11.222 1.00 30.28 229 ARG A O 1
ATOM 1774 N N . ILE A 1 230 ? -4.783 -9.178 -9.103 1.00 29.22 230 ILE A N 1
ATOM 1775 C CA . ILE A 1 230 ? -4.865 -10.502 -8.461 1.00 29.22 230 ILE A CA 1
ATOM 1776 C C . ILE A 1 230 ? -6.333 -10.896 -8.354 1.00 29.22 230 ILE A C 1
ATOM 1778 O O . ILE A 1 230 ? -7.110 -10.071 -7.811 1.00 29.22 230 ILE A O 1
#

Sequence (230 aa):
MPPTTNDKGSGLGHVPDSKDDDDHVVDTDKLHLGGNAPLPATFNVFDNTILGVFLSYKHYIYDQGQVGSCVTNAVAAAYRYGLQRQSKDPSYKPSRLFLYYTAQIPDSDITATTLGRAKHFASLSTNPPTKVLNNDSGSDIREVIRIMANLGALHEEKTLSAKLVKDPSTNEEYFPPGALPSLAPNSLPFSAAQMHMTFHCARPHESMGAECWKQCIQGWLPGQLWFPRI

Secondary structure (DSSP, 8-state):
-PPPGGG--TT--B-PPPP-TT--B--TTTT-TTTTPPPPS---SSEEEETTEEEEPPP-----TTSS-HHHHHHHHHHHHHHHHTT--SS--B-HHHHHHHHT---SSS-SSHHHHHHHHHHTTTS---PPP-B---B-HHHHHHHHHHT---B-SS------EE-TTT--EEPPTT-GGGS---SS-GGGGGGG---EE-BPPGGGHHHHHHHHHHH--TTEE-----

Radius of gyration: 18.69 Å; Cα contacts (8 Å, |Δi|>4): 371; chains: 1; bounding box: 51×36×53 Å

InterPro domains:
  IPR038765 Papain-like cysteine peptidase superfamily [SSF54001] (36-151)

Mean predicted aligned error: 8.33 Å